Protein AF-A0AAD5X1Z9-F1 (afdb_monomer_lite)

Foldseek 3Di:
DVVVVVVVVVVVVVVLVVCCVPPVPVSLVVLLVCLLPVVLVVCVVVVNVVVVVVSVVLVVVVVVLLVQLQDFVHALCSLLVLLVVLVVLLVQLVVLLVQLVVQLVCLVVVVCVVVVDDPVVSVVSNVVSVVSNCSSLSSNLSSLSSLLVSQVSQLVSLQQFDPDDHGNDDDDLQAASRRGWGNDQPDDDDDLDQDWGWGATPVRDTFIWGAFPVSHIHTLSRVCSCVQRNVQQADRHPRHGGDPVNNCPDPVSVVSNVVSVVSVVVSVVVD

Structure (mmCIF, N/CA/C/O backbone):
data_AF-A0AAD5X1Z9-F1
#
_entry.id   AF-A0AAD5X1Z9-F1
#
loop_
_atom_site.group_PDB
_atom_site.id
_atom_site.type_symbol
_atom_site.label_atom_id
_atom_site.label_alt_id
_atom_site.label_comp_id
_atom_site.label_asym_id
_atom_site.label_entity_id
_atom_site.label_seq_id
_atom_site.pdbx_PDB_ins_code
_atom_site.Cartn_x
_atom_site.Cartn_y
_atom_site.Cartn_z
_atom_site.occupancy
_atom_site.B_iso_or_equiv
_atom_site.auth_seq_id
_atom_site.auth_comp_id
_atom_site.auth_asym_id
_atom_site.auth_atom_id
_atom_site.pdbx_PDB_model_num
ATOM 1 N N . MET A 1 1 ? -2.420 32.509 -24.790 1.00 78.88 1 MET A N 1
ATOM 2 C CA . MET A 1 1 ? -2.080 31.079 -24.605 1.00 78.88 1 MET A CA 1
ATOM 3 C C . MET A 1 1 ? -1.269 30.853 -23.327 1.00 78.88 1 MET A C 1
ATOM 5 O O . MET A 1 1 ? -1.826 30.304 -22.390 1.00 78.88 1 MET A O 1
ATOM 9 N N . ALA A 1 2 ? -0.022 31.337 -23.222 1.00 86.31 2 ALA A N 1
ATOM 10 C CA . ALA A 1 2 ? 0.838 31.085 -22.050 1.00 86.31 2 ALA A CA 1
ATOM 11 C C . ALA A 1 2 ? 0.292 31.641 -20.717 1.00 86.31 2 ALA A C 1
ATOM 13 O O . ALA A 1 2 ? 0.258 30.916 -19.729 1.00 86.31 2 ALA A O 1
ATOM 14 N N . LEU A 1 3 ? -0.213 32.883 -20.693 1.00 88.06 3 LEU A N 1
ATOM 15 C CA . LEU A 1 3 ? -0.802 33.471 -19.478 1.00 88.06 3 LEU A CA 1
ATOM 16 C C . LEU A 1 3 ? -2.035 32.700 -18.990 1.00 88.06 3 LEU A C 1
ATOM 18 O O . LEU A 1 3 ? -2.178 32.471 -17.798 1.00 88.06 3 LEU A O 1
ATOM 22 N N . ILE A 1 4 ? -2.880 32.231 -19.912 1.00 91.12 4 ILE A N 1
ATOM 23 C CA . ILE A 1 4 ? -4.073 31.436 -19.585 1.00 91.12 4 ILE A CA 1
ATOM 24 C C . ILE A 1 4 ? -3.661 30.095 -18.963 1.00 91.12 4 ILE A C 1
ATOM 26 O O . ILE A 1 4 ? -4.245 29.684 -17.964 1.00 91.12 4 ILE A O 1
ATOM 30 N N . LEU A 1 5 ? -2.622 29.444 -19.501 1.00 88.31 5 LEU A N 1
ATOM 31 C CA . LEU A 1 5 ? -2.084 28.206 -18.935 1.00 88.31 5 LEU A CA 1
ATOM 32 C C . LEU A 1 5 ? -1.516 28.432 -17.530 1.00 88.31 5 LEU A C 1
ATOM 34 O O . LEU A 1 5 ? -1.899 27.722 -16.605 1.00 88.31 5 LEU A O 1
ATOM 38 N N . ILE A 1 6 ? -0.680 29.455 -17.342 1.00 91.56 6 ILE A N 1
ATOM 39 C CA . ILE A 1 6 ? -0.084 29.773 -16.035 1.00 91.56 6 ILE A CA 1
ATOM 40 C C . ILE A 1 6 ? -1.172 30.113 -15.009 1.00 91.56 6 ILE A C 1
ATOM 42 O O . ILE A 1 6 ? -1.162 29.573 -13.904 1.00 91.56 6 ILE A O 1
ATOM 46 N N . SER A 1 7 ? -2.153 30.943 -15.378 1.00 89.69 7 SER A N 1
ATOM 47 C CA . SER A 1 7 ? -3.292 31.248 -14.511 1.00 89.69 7 SER A CA 1
ATOM 48 C C . SER A 1 7 ? -4.085 29.990 -14.164 1.00 89.69 7 SER A C 1
ATOM 50 O O . SER A 1 7 ? -4.400 29.787 -12.995 1.00 89.69 7 SER A O 1
ATOM 52 N N . SER A 1 8 ? -4.356 29.107 -15.131 1.00 88.81 8 SER A N 1
ATOM 53 C CA . SER A 1 8 ? -5.079 27.857 -14.868 1.00 88.81 8 SER A CA 1
ATOM 54 C C . SER A 1 8 ? -4.333 26.933 -13.897 1.00 88.81 8 SER A C 1
ATOM 56 O O . SER A 1 8 ? -4.964 26.384 -12.996 1.00 88.81 8 SER A O 1
ATOM 58 N N . LEU A 1 9 ? -3.001 26.840 -14.005 1.00 88.06 9 LEU A N 1
ATOM 59 C CA . LEU A 1 9 ? -2.158 26.033 -13.115 1.00 88.06 9 LEU A CA 1
ATOM 60 C C . LEU A 1 9 ? -2.139 26.587 -11.683 1.00 88.06 9 LEU A C 1
ATOM 62 O O . LEU A 1 9 ? -2.257 25.833 -10.715 1.00 88.06 9 LEU A O 1
ATOM 66 N N . LEU A 1 10 ? -2.038 27.912 -11.534 1.00 89.88 10 LEU A N 1
ATOM 67 C CA . LEU A 1 10 ? -2.084 28.567 -10.225 1.00 89.88 10 LEU A CA 1
ATOM 68 C C . LEU A 1 10 ? -3.453 28.383 -9.560 1.00 89.88 10 LEU A C 1
ATOM 70 O O . LEU A 1 10 ? -3.525 28.005 -8.389 1.00 89.88 10 LEU A O 1
ATOM 74 N N . PHE A 1 11 ? -4.539 28.580 -10.311 1.00 90.12 11 PHE A N 1
ATOM 75 C CA . PHE A 1 11 ? -5.894 28.362 -9.806 1.00 90.12 11 PHE A CA 1
ATOM 76 C C . PHE A 1 11 ? -6.135 26.900 -9.422 1.00 90.12 11 PHE A C 1
ATOM 78 O O . PHE A 1 11 ? -6.700 26.654 -8.355 1.00 90.12 11 PHE A O 1
ATOM 85 N N . SER A 1 12 ? -5.674 25.930 -10.223 1.00 83.44 12 SER A N 1
ATOM 86 C CA . SER A 1 12 ? -5.804 24.513 -9.870 1.00 83.44 12 SER A CA 1
ATOM 87 C C . SER A 1 12 ? -5.039 24.172 -8.593 1.00 83.44 12 SER A C 1
ATOM 89 O O . SER A 1 12 ? -5.582 23.481 -7.733 1.00 83.44 12 SER A O 1
ATOM 91 N N . GLN A 1 13 ? -3.831 24.714 -8.404 1.00 84.81 13 GLN A N 1
ATOM 92 C CA . GLN A 1 13 ? -3.034 24.454 -7.203 1.00 84.81 13 GLN A CA 1
ATOM 93 C C . GLN A 1 13 ? -3.677 25.053 -5.943 1.00 84.81 13 GLN A C 1
ATOM 95 O O . GLN A 1 13 ? -3.754 24.399 -4.898 1.00 84.81 13 GLN A O 1
ATOM 100 N N . ILE A 1 14 ? -4.207 26.276 -6.048 1.00 86.50 14 ILE A N 1
ATOM 101 C CA . ILE A 1 14 ? -4.939 26.930 -4.957 1.00 86.50 14 ILE A CA 1
ATOM 102 C C . ILE A 1 14 ? -6.211 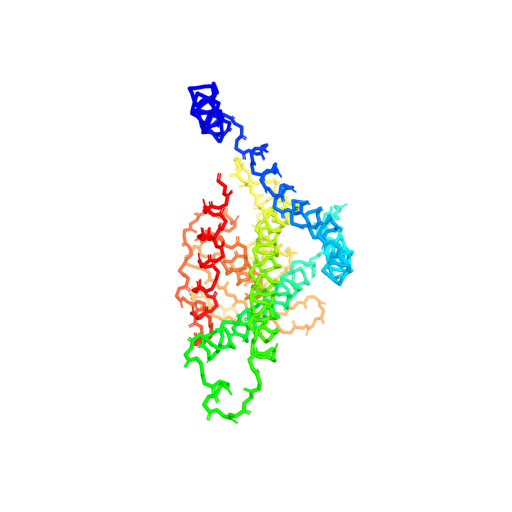26.141 -4.630 1.00 86.50 14 ILE A C 1
ATOM 104 O O . ILE A 1 14 ? -6.450 25.838 -3.460 1.00 86.50 14 ILE A O 1
ATOM 108 N N . ALA A 1 15 ? -6.986 25.736 -5.640 1.00 84.50 15 ALA A N 1
ATOM 109 C CA . ALA A 1 15 ? -8.202 24.947 -5.459 1.00 84.50 15 ALA A CA 1
ATOM 110 C C . ALA A 1 15 ? -7.925 23.612 -4.750 1.00 84.50 15 ALA A C 1
ATOM 112 O O . ALA A 1 15 ? -8.618 23.276 -3.791 1.00 84.50 15 ALA A O 1
ATOM 113 N N . ILE A 1 16 ? -6.874 22.891 -5.151 1.00 83.19 16 ILE A N 1
ATOM 114 C CA . ILE A 1 16 ? -6.429 21.641 -4.511 1.00 83.19 16 ILE A CA 1
ATOM 115 C C . ILE A 1 16 ? -6.042 21.892 -3.045 1.00 83.19 16 ILE A C 1
ATOM 117 O O . ILE A 1 16 ? -6.464 21.148 -2.156 1.00 83.19 16 ILE A O 1
ATOM 121 N N . SER A 1 17 ? -5.299 22.967 -2.763 1.00 81.12 17 SER A N 1
ATOM 122 C CA . SER A 1 17 ? -4.883 23.304 -1.395 1.00 81.12 17 SER A CA 1
ATOM 123 C C . SER A 1 17 ? -6.063 23.671 -0.482 1.00 81.12 17 SER A C 1
ATOM 125 O O . SER A 1 17 ? -6.140 23.209 0.662 1.00 81.12 17 SER A O 1
ATOM 127 N N . LEU A 1 18 ? -7.032 24.433 -0.999 1.00 85.25 18 LEU A N 1
ATOM 128 C CA . LEU A 1 18 ? -8.263 24.786 -0.294 1.00 85.25 18 LEU A CA 1
ATOM 129 C C . LEU A 1 18 ? -9.132 23.549 -0.079 1.00 85.25 18 LEU A C 1
ATOM 131 O O . LEU A 1 18 ? -9.658 23.346 1.015 1.00 85.25 18 LEU A O 1
ATOM 135 N N . TRP A 1 19 ? -9.228 22.676 -1.081 1.00 83.69 19 TRP A N 1
ATOM 136 C CA . TRP A 1 19 ? -10.002 21.447 -0.982 1.00 83.69 19 TRP A CA 1
ATOM 137 C C . TRP A 1 19 ? -9.445 20.508 0.091 1.00 83.69 19 TRP A C 1
ATOM 139 O O . TRP A 1 19 ? -10.202 19.983 0.912 1.00 83.69 19 TRP A O 1
ATOM 149 N N . LYS A 1 20 ? -8.117 20.376 0.160 1.00 81.88 20 LYS A N 1
ATOM 150 C CA . LYS A 1 20 ? -7.429 19.627 1.217 1.00 81.88 20 LYS A CA 1
ATOM 151 C C . LYS A 1 20 ? -7.729 20.185 2.613 1.00 81.88 20 LYS A C 1
ATOM 153 O O . LYS A 1 20 ? -7.902 19.403 3.547 1.00 81.88 20 LYS A O 1
ATOM 158 N N . LYS A 1 21 ? -7.819 21.514 2.755 1.00 81.88 21 LYS A N 1
ATOM 159 C CA . LYS A 1 21 ? -8.107 22.189 4.032 1.00 81.88 21 LYS A CA 1
ATOM 160 C C . LYS A 1 21 ? -9.569 22.038 4.466 1.00 81.88 21 LYS A C 1
ATOM 162 O O . LYS A 1 21 ? -9.817 21.703 5.620 1.00 81.88 21 LYS A O 1
ATOM 167 N N . TYR A 1 22 ? -10.523 22.271 3.563 1.00 82.50 22 TYR A N 1
ATOM 168 C CA . TYR A 1 22 ? -11.953 22.309 3.901 1.00 82.50 22 TYR A CA 1
ATOM 169 C C . TYR A 1 22 ? -12.637 20.935 3.861 1.00 82.50 22 TYR A C 1
ATOM 171 O O . TYR 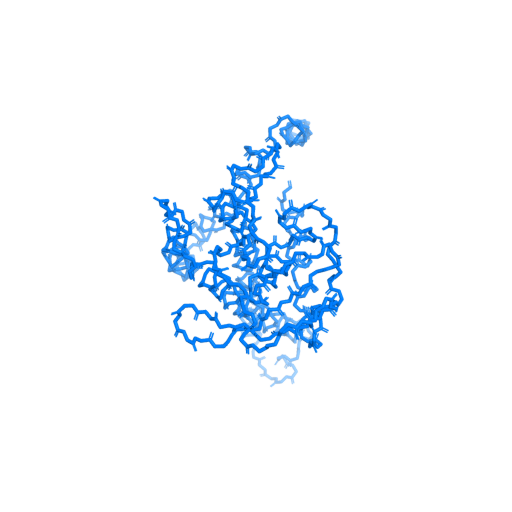A 1 22 ? -13.493 20.653 4.698 1.00 82.50 22 TYR A O 1
ATOM 179 N N . HIS A 1 23 ? -12.248 20.042 2.942 1.00 83.69 23 HIS A N 1
ATOM 180 C CA . HIS A 1 23 ? -12.855 18.712 2.808 1.00 83.69 23 HIS A CA 1
ATOM 181 C C . HIS A 1 23 ? -11.803 17.596 2.679 1.00 83.69 23 HIS A C 1
ATOM 183 O O . HIS A 1 23 ? -11.730 16.917 1.648 1.00 83.69 23 HIS A O 1
ATOM 189 N N . PRO A 1 24 ? -11.038 17.305 3.751 1.00 76.81 24 PRO A N 1
ATOM 190 C CA . PRO A 1 24 ? -9.958 16.315 3.718 1.00 76.81 24 PRO A CA 1
ATOM 191 C C . PRO A 1 24 ? -10.439 14.894 3.378 1.00 76.81 24 PRO A C 1
ATOM 193 O O . PRO A 1 24 ? -9.699 14.109 2.788 1.00 76.81 24 PRO A O 1
ATOM 196 N N . ARG A 1 25 ? -11.690 14.543 3.717 1.00 75.12 25 ARG A N 1
ATOM 197 C CA . ARG A 1 25 ? -12.276 13.233 3.377 1.00 75.12 25 ARG A CA 1
ATOM 198 C C . ARG A 1 25 ? -12.495 13.080 1.871 1.00 75.12 25 ARG A C 1
ATOM 200 O O . ARG A 1 25 ? -12.063 12.082 1.300 1.00 75.12 25 ARG A O 1
ATOM 207 N N . SER A 1 26 ? -13.134 14.066 1.246 1.00 80.25 26 SER A N 1
ATOM 208 C CA . SER A 1 26 ? -13.426 14.059 -0.192 1.00 80.25 26 SER A CA 1
ATOM 209 C C . SER A 1 26 ? -12.152 14.177 -1.019 1.00 80.25 26 SER A C 1
ATOM 211 O O . SER A 1 26 ? -12.002 13.461 -2.007 1.00 80.25 26 SER A O 1
ATOM 213 N N . TYR A 1 27 ? -11.205 15.005 -0.570 1.00 80.88 27 TYR A N 1
ATOM 214 C CA . TYR A 1 27 ? -9.889 15.127 -1.185 1.00 80.88 27 TYR A CA 1
ATOM 215 C C . TYR A 1 27 ? -9.156 13.783 -1.211 1.00 80.88 27 TYR A C 1
ATOM 217 O O . TYR A 1 27 ? -8.780 13.297 -2.273 1.00 80.88 27 TYR A O 1
ATOM 225 N N . ASN A 1 28 ? -9.044 13.115 -0.058 1.00 77.94 28 ASN A N 1
ATOM 226 C CA . ASN A 1 28 ? -8.398 11.810 0.013 1.00 77.94 28 ASN A CA 1
ATOM 227 C C . ASN A 1 28 ? -9.128 10.767 -0.849 1.00 77.94 28 ASN A C 1
ATOM 229 O O . ASN A 1 28 ? -8.484 9.985 -1.548 1.00 77.94 28 ASN A O 1
ATOM 233 N N . LEU A 1 29 ? -10.464 10.715 -0.826 1.00 79.12 29 LEU A N 1
ATOM 234 C CA . LEU A 1 29 ? -11.205 9.765 -1.661 1.00 79.12 29 LEU A CA 1
ATOM 235 C C . LEU A 1 29 ? -10.944 9.993 -3.153 1.00 79.12 29 LEU A C 1
ATOM 237 O O . LEU A 1 29 ? -10.659 9.032 -3.863 1.00 79.12 29 LEU A O 1
ATOM 241 N N . THR A 1 30 ? -10.969 11.249 -3.590 1.00 82.75 30 THR A N 1
ATOM 242 C CA . THR A 1 30 ? -10.735 11.621 -4.988 1.00 82.75 30 THR A CA 1
ATOM 243 C C . THR A 1 30 ? -9.313 11.292 -5.422 1.00 82.75 30 THR A C 1
ATOM 245 O O . THR A 1 30 ? -9.136 10.708 -6.483 1.00 82.75 30 THR A O 1
ATOM 248 N N . THR A 1 31 ? -8.300 11.575 -4.599 1.00 82.12 31 THR A N 1
ATOM 249 C CA . THR A 1 31 ? -6.905 11.239 -4.936 1.00 82.12 31 THR A CA 1
ATOM 250 C C . THR A 1 31 ? -6.679 9.731 -5.004 1.00 82.1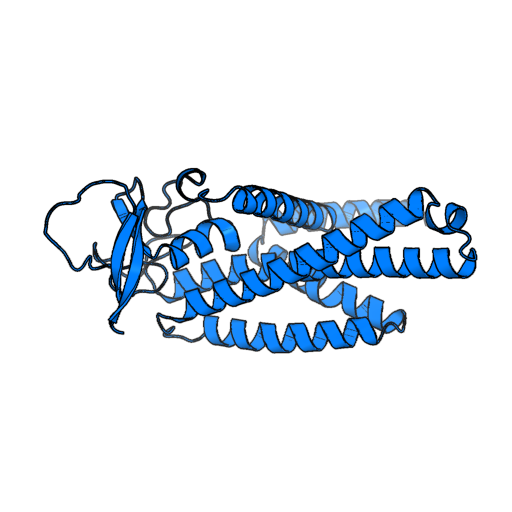2 31 THR A C 1
ATOM 252 O O . THR A 1 31 ? -5.952 9.269 -5.876 1.00 82.12 31 THR A O 1
ATOM 255 N N . LEU A 1 32 ? -7.355 8.941 -4.158 1.00 82.31 32 LEU A N 1
ATOM 256 C CA . LEU A 1 32 ? -7.326 7.477 -4.268 1.00 82.31 32 LEU A CA 1
ATOM 257 C C . LEU A 1 32 ? -7.959 6.995 -5.577 1.00 82.31 32 LEU A C 1
ATOM 259 O O . LEU A 1 32 ? -7.392 6.142 -6.249 1.00 82.31 32 LEU A O 1
ATOM 263 N N . LEU A 1 33 ? -9.132 7.526 -5.931 1.00 85.19 33 LEU A N 1
ATOM 264 C CA . LEU A 1 33 ? -9.814 7.161 -7.174 1.00 85.19 33 LEU A CA 1
ATOM 265 C C . LEU A 1 33 ? -9.005 7.593 -8.400 1.00 85.19 33 LEU A C 1
ATOM 267 O O . LEU A 1 33 ? -8.900 6.826 -9.351 1.00 85.19 33 LEU A O 1
ATOM 271 N N . GLY A 1 34 ? -8.384 8.772 -8.352 1.00 84.81 34 GLY A N 1
ATOM 272 C CA . GLY A 1 34 ? -7.461 9.253 -9.374 1.00 84.81 34 GLY A CA 1
ATOM 273 C C . GLY A 1 34 ? -6.271 8.312 -9.540 1.00 84.81 34 GLY A C 1
ATOM 274 O O . GLY A 1 34 ? -6.021 7.841 -10.646 1.00 84.81 34 GLY A O 1
ATOM 275 N N . LEU A 1 35 ? -5.600 7.947 -8.443 1.00 85.56 35 LEU A N 1
ATOM 276 C CA . LEU A 1 35 ? -4.492 6.991 -8.477 1.00 85.56 35 LEU A CA 1
ATOM 277 C C . LEU A 1 35 ? -4.942 5.614 -8.992 1.00 85.56 35 LEU A C 1
ATOM 279 O O . LEU A 1 35 ? -4.202 4.958 -9.714 1.00 85.56 35 LEU A O 1
ATOM 283 N N . TRP A 1 36 ? -6.159 5.173 -8.674 1.00 88.50 36 TRP A N 1
ATOM 284 C CA . TRP A 1 36 ? -6.674 3.878 -9.119 1.00 88.50 36 TRP A CA 1
ATOM 285 C C . TRP A 1 36 ? -7.080 3.855 -10.602 1.00 88.50 36 TRP A C 1
ATOM 287 O O . TRP A 1 36 ? -6.812 2.860 -11.272 1.00 88.50 36 TRP A O 1
ATOM 297 N N . LEU A 1 37 ? -7.677 4.933 -11.129 1.00 88.00 37 LEU A N 1
ATOM 298 C CA . LEU A 1 37 ? -8.254 4.981 -12.481 1.00 88.00 37 LEU A CA 1
ATOM 299 C C . LEU A 1 37 ? -7.338 5.591 -13.548 1.00 88.00 37 LEU A C 1
ATOM 301 O O . LEU A 1 37 ? -7.418 5.188 -14.706 1.00 88.00 37 LEU A O 1
ATOM 305 N N . VAL A 1 38 ? -6.477 6.554 -13.208 1.00 88.12 38 VAL A N 1
ATOM 306 C CA . VAL A 1 38 ? -5.687 7.279 -14.221 1.00 88.12 38 VAL A CA 1
ATOM 307 C C . VAL A 1 38 ? -4.696 6.353 -14.943 1.00 88.12 38 VAL A C 1
ATOM 309 O O . VAL A 1 38 ? -4.747 6.292 -16.175 1.00 88.12 38 VAL A O 1
ATOM 312 N N . PRO A 1 39 ? -3.846 5.569 -14.250 1.00 87.38 39 PRO A N 1
ATOM 313 C CA . PRO A 1 39 ? -2.888 4.689 -14.918 1.00 87.38 39 PRO A CA 1
ATOM 314 C C . PRO A 1 39 ? -3.500 3.622 -15.846 1.00 87.38 39 PRO A C 1
ATOM 316 O O . PRO A 1 39 ? -2.999 3.490 -16.963 1.00 87.38 39 PRO A O 1
ATOM 319 N N . PRO A 1 40 ? -4.575 2.881 -15.496 1.00 87.56 40 PRO A N 1
ATOM 320 C CA . PRO A 1 40 ? -5.178 1.899 -16.409 1.00 87.56 40 PRO A CA 1
ATOM 321 C C . PRO A 1 40 ? -5.851 2.546 -17.619 1.00 87.56 40 PRO A C 1
ATOM 323 O O . PRO A 1 40 ? -5.774 1.987 -18.711 1.00 87.56 40 PRO A O 1
ATOM 326 N N . VAL A 1 41 ? -6.445 3.735 -17.474 1.00 88.06 41 VAL A N 1
ATOM 327 C CA . VAL A 1 41 ? -7.012 4.472 -18.616 1.00 88.06 41 VAL A CA 1
ATOM 328 C C . VAL A 1 41 ? -5.912 4.888 -19.593 1.00 88.06 41 VAL A C 1
ATOM 330 O O . VAL A 1 41 ? -6.069 4.716 -20.803 1.00 88.06 41 VAL A O 1
ATOM 333 N N . LEU A 1 42 ? -4.781 5.388 -19.086 1.00 86.81 42 LEU A N 1
ATOM 334 C CA . LEU A 1 42 ? -3.618 5.705 -19.918 1.00 86.81 42 LEU A CA 1
ATOM 335 C C . LEU A 1 42 ? -3.023 4.444 -20.556 1.00 86.81 42 LEU A C 1
ATOM 337 O O . LEU A 1 42 ? -2.733 4.450 -21.749 1.00 86.81 42 LEU A O 1
ATOM 341 N N . GLY A 1 43 ? -2.909 3.349 -19.800 1.00 85.94 43 GLY A N 1
ATOM 342 C CA . GLY A 1 43 ? -2.410 2.067 -20.297 1.00 85.94 43 GLY A CA 1
ATOM 343 C C . GLY A 1 43 ? -3.277 1.474 -21.409 1.00 85.94 43 GLY A C 1
ATOM 344 O O . GLY A 1 43 ? -2.743 0.981 -22.400 1.00 85.94 43 GLY A O 1
ATOM 345 N N . TYR A 1 44 ? -4.603 1.585 -21.294 1.00 89.75 44 TYR A N 1
ATOM 346 C CA . TYR A 1 44 ? -5.535 1.181 -22.347 1.00 89.75 44 TYR A CA 1
ATOM 347 C C . TYR A 1 44 ? -5.367 2.036 -23.609 1.00 89.75 44 TYR A C 1
ATOM 349 O O . TYR A 1 44 ? -5.257 1.494 -24.706 1.00 89.75 44 TYR A O 1
ATOM 357 N N . ARG A 1 45 ? -5.271 3.367 -23.464 1.00 89.50 45 ARG A N 1
ATOM 358 C CA . ARG A 1 45 ? -5.022 4.278 -24.598 1.00 89.50 45 ARG A CA 1
ATOM 359 C C . ARG A 1 45 ? -3.672 4.034 -25.271 1.00 89.50 45 ARG A C 1
ATOM 361 O O . ARG A 1 45 ? -3.566 4.200 -26.478 1.00 89.50 45 ARG A O 1
ATOM 368 N N . ALA A 1 46 ? -2.669 3.618 -24.504 1.00 85.62 46 ALA A N 1
ATOM 369 C CA . ALA A 1 46 ? -1.355 3.235 -25.008 1.00 85.62 46 ALA A CA 1
ATOM 370 C C . ALA A 1 46 ? -1.316 1.816 -25.619 1.00 85.62 46 ALA A C 1
ATOM 372 O O . ALA A 1 46 ? -0.248 1.361 -26.016 1.00 85.62 46 ALA A O 1
ATOM 373 N N . GLY A 1 47 ? -2.442 1.088 -25.671 1.00 86.31 47 GLY A N 1
ATOM 374 C CA . GLY A 1 47 ? -2.514 -0.270 -26.227 1.00 86.31 47 GLY A CA 1
ATOM 375 C C . GLY A 1 47 ? -1.874 -1.355 -25.351 1.00 86.31 47 GLY A C 1
ATOM 376 O O . GLY A 1 47 ? -1.683 -2.486 -25.797 1.00 86.31 47 GLY A O 1
ATOM 377 N N . ASN A 1 48 ? -1.543 -1.055 -24.091 1.00 85.94 48 ASN A N 1
ATOM 378 C CA . ASN A 1 48 ? -0.917 -2.010 -23.180 1.00 85.94 48 ASN A CA 1
ATOM 379 C C . ASN A 1 48 ? -1.968 -2.879 -22.467 1.00 85.94 48 ASN A C 1
ATOM 381 O O . ASN A 1 48 ? -2.244 -2.730 -21.273 1.00 85.94 48 ASN A O 1
ATOM 385 N N . TYR A 1 49 ? -2.544 -3.830 -23.202 1.00 87.94 49 TYR A N 1
ATOM 386 C CA . TYR A 1 49 ? -3.568 -4.744 -22.679 1.00 87.94 49 TYR A CA 1
ATOM 387 C C . TYR A 1 49 ? -3.064 -5.649 -21.545 1.00 87.94 49 TYR A C 1
ATOM 389 O O . TYR A 1 49 ? -3.848 -6.061 -20.687 1.00 87.94 49 TYR A O 1
ATOM 397 N N . ARG A 1 50 ? -1.753 -5.930 -21.493 1.00 88.38 50 ARG A N 1
ATOM 398 C CA . ARG A 1 50 ? -1.135 -6.724 -20.416 1.00 88.38 50 ARG A CA 1
ATOM 399 C C . ARG A 1 50 ? -1.320 -6.032 -19.069 1.00 88.38 50 ARG A C 1
ATOM 401 O O . ARG A 1 50 ? -1.790 -6.654 -18.119 1.00 88.38 50 ARG A O 1
ATOM 408 N N . TYR A 1 51 ? -1.038 -4.730 -19.018 1.00 87.88 51 TYR A N 1
ATOM 409 C CA . TYR A 1 51 ? -1.216 -3.926 -17.812 1.00 87.88 51 TYR A CA 1
ATOM 410 C C . TYR A 1 51 ? -2.672 -3.902 -17.343 1.00 87.88 51 TYR A C 1
ATOM 412 O O . TYR A 1 51 ? -2.953 -4.146 -16.170 1.00 87.88 51 TYR A O 1
ATOM 420 N N . VAL A 1 52 ? -3.604 -3.666 -18.271 1.00 89.69 52 VAL A N 1
ATOM 421 C CA . VAL A 1 52 ? -5.041 -3.623 -17.968 1.00 89.69 52 VAL A CA 1
ATOM 422 C C . VAL A 1 52 ? -5.520 -4.970 -17.424 1.00 89.69 52 VAL A C 1
ATOM 424 O O . VAL A 1 52 ? -6.262 -5.005 -16.447 1.00 89.69 52 VAL A O 1
ATOM 427 N N . THR A 1 53 ? -5.039 -6.083 -17.982 1.00 91.00 53 THR A N 1
ATOM 428 C CA . THR A 1 53 ? -5.388 -7.431 -17.507 1.00 91.00 53 THR A CA 1
ATOM 429 C C . THR A 1 53 ? -4.923 -7.658 -16.067 1.00 91.00 53 THR A C 1
ATOM 431 O O . THR A 1 53 ? -5.714 -8.077 -15.221 1.00 91.00 53 THR A O 1
ATOM 434 N N . VAL A 1 54 ? -3.664 -7.326 -15.752 1.00 92.06 54 VAL A N 1
ATOM 435 C CA . VAL A 1 54 ? -3.128 -7.430 -14.381 1.00 92.06 54 VAL A CA 1
ATOM 436 C C . VAL A 1 54 ? -3.907 -6.527 -13.424 1.00 92.06 54 VAL A C 1
ATOM 438 O O . VAL A 1 54 ? -4.252 -6.946 -12.319 1.00 92.06 54 VAL A O 1
ATOM 441 N N . TRP A 1 55 ? -4.247 -5.312 -13.857 1.00 93.81 55 TRP A N 1
ATOM 442 C CA . TRP A 1 55 ? -5.042 -4.373 -13.071 1.00 93.81 55 TRP A CA 1
ATOM 443 C C . TRP A 1 55 ? -6.450 -4.898 -12.766 1.00 93.81 55 TRP A C 1
ATOM 445 O O . TRP A 1 55 ? -6.908 -4.772 -11.627 1.00 93.81 55 TRP A O 1
ATOM 455 N N . VAL A 1 56 ? -7.127 -5.521 -13.737 1.00 93.56 56 VAL A N 1
ATOM 456 C CA . VAL A 1 56 ? -8.454 -6.127 -13.533 1.00 93.56 56 VAL A CA 1
ATOM 457 C C . VAL A 1 56 ? -8.366 -7.271 -12.524 1.00 93.56 56 VAL A C 1
ATOM 459 O O . VAL A 1 56 ? -9.140 -7.295 -11.568 1.00 93.56 56 VAL A O 1
ATOM 462 N N . LEU A 1 57 ? -7.398 -8.181 -12.680 1.00 94.06 57 LEU A N 1
ATOM 463 C CA . LEU A 1 57 ? -7.201 -9.302 -11.753 1.00 94.06 57 LEU A CA 1
ATOM 464 C C . LEU A 1 57 ? -6.920 -8.819 -10.326 1.00 94.06 57 LEU A C 1
ATOM 466 O O . LEU A 1 57 ? -7.546 -9.290 -9.373 1.00 94.06 57 LEU A O 1
ATOM 470 N N . PHE A 1 58 ? -6.025 -7.838 -10.183 1.00 93.31 58 PHE A N 1
ATOM 471 C CA . PHE A 1 58 ? -5.736 -7.212 -8.898 1.00 93.31 58 PHE A CA 1
ATOM 472 C C . PHE A 1 58 ? -6.986 -6.562 -8.299 1.00 93.31 58 PHE A C 1
ATOM 474 O O . PHE A 1 58 ? -7.274 -6.759 -7.120 1.00 93.31 58 PHE A O 1
ATOM 481 N N . SER A 1 59 ? -7.755 -5.828 -9.104 1.00 93.62 59 SER A N 1
ATOM 482 C CA . SER A 1 59 ? -8.962 -5.137 -8.649 1.00 93.62 59 SER A CA 1
ATOM 483 C C . SER A 1 59 ? -10.040 -6.118 -8.187 1.00 93.62 59 SER A C 1
ATOM 485 O O . SER A 1 59 ? -10.611 -5.905 -7.124 1.00 93.62 59 SER A O 1
ATOM 487 N N . ILE A 1 60 ? -10.260 -7.231 -8.896 1.00 94.62 60 ILE A N 1
ATOM 488 C CA . ILE A 1 60 ? -11.200 -8.287 -8.480 1.00 94.62 60 ILE A CA 1
ATOM 489 C C . ILE A 1 60 ? -10.780 -8.889 -7.133 1.00 94.62 60 ILE A C 1
ATOM 491 O O . ILE A 1 60 ? -11.590 -8.967 -6.203 1.00 94.62 60 ILE A O 1
ATOM 495 N N . ALA A 1 61 ? -9.509 -9.279 -6.999 1.00 93.31 61 ALA A N 1
ATOM 496 C CA . ALA A 1 61 ? -8.996 -9.853 -5.759 1.00 93.31 61 ALA A CA 1
ATOM 497 C C . ALA A 1 61 ? -9.064 -8.848 -4.593 1.00 93.31 61 ALA A C 1
ATOM 499 O O . ALA A 1 61 ? -9.502 -9.186 -3.491 1.00 93.31 61 ALA A O 1
ATOM 500 N N . ASN A 1 62 ? -8.716 -7.584 -4.848 1.00 92.75 62 ASN A N 1
ATOM 501 C CA . ASN A 1 62 ? -8.798 -6.505 -3.870 1.00 92.75 62 ASN A CA 1
ATOM 502 C C . ASN A 1 62 ? -10.252 -6.233 -3.447 1.00 92.75 62 ASN A C 1
ATOM 504 O O . ASN A 1 62 ? -10.526 -6.105 -2.255 1.00 92.75 62 ASN A O 1
ATOM 508 N N . SER A 1 63 ? -11.205 -6.224 -4.383 1.00 92.19 63 SER A N 1
ATOM 509 C CA . SER A 1 63 ? -12.634 -6.059 -4.093 1.00 92.19 63 SER A CA 1
ATOM 510 C C . SER A 1 63 ? -13.180 -7.165 -3.190 1.00 92.19 63 SER A C 1
ATOM 512 O O . SER A 1 63 ? -13.980 -6.875 -2.301 1.00 92.19 63 SER A O 1
ATOM 514 N N . PHE A 1 64 ? -12.730 -8.413 -3.353 1.00 92.81 64 PHE A N 1
ATOM 515 C CA . PHE A 1 64 ? -13.119 -9.509 -2.461 1.00 92.81 64 PHE A CA 1
ATOM 516 C C . PHE A 1 64 ? -12.647 -9.271 -1.016 1.00 92.81 64 PHE A C 1
ATOM 518 O O . PHE A 1 64 ? -13.417 -9.434 -0.066 1.00 92.81 64 PHE A O 1
ATOM 525 N N . VAL A 1 65 ? -11.401 -8.823 -0.844 1.00 92.31 65 VAL A N 1
ATOM 526 C CA . VAL A 1 65 ? -10.822 -8.522 0.475 1.00 92.31 65 VAL A CA 1
ATOM 527 C C . VAL A 1 65 ? -11.499 -7.309 1.116 1.00 92.31 65 VAL A C 1
ATOM 529 O O . VAL A 1 65 ? -11.854 -7.356 2.295 1.00 92.31 65 VAL A O 1
ATOM 532 N N . VAL A 1 66 ? -11.752 -6.257 0.333 1.00 91.44 66 VAL A N 1
ATOM 533 C CA . VAL A 1 66 ? -12.494 -5.062 0.764 1.00 91.44 66 VAL A CA 1
ATOM 534 C C . VAL A 1 66 ? -13.906 -5.436 1.208 1.00 91.44 66 VAL A C 1
ATOM 536 O O . VAL A 1 66 ? -14.327 -5.025 2.287 1.00 91.44 66 VAL A O 1
ATOM 539 N N . LYS A 1 67 ? -14.623 -6.261 0.432 1.00 91.31 67 LYS A N 1
ATOM 540 C CA . LYS A 1 67 ? -15.977 -6.718 0.778 1.00 91.31 67 LYS A CA 1
ATOM 541 C C . LYS A 1 67 ? -15.992 -7.400 2.141 1.00 91.31 67 LYS A C 1
ATOM 543 O O . LYS A 1 67 ? -16.806 -7.038 2.984 1.00 91.31 67 LYS A O 1
ATOM 548 N N . LYS A 1 68 ? -15.048 -8.313 2.385 1.00 88.12 68 LYS A N 1
ATOM 549 C CA . LYS A 1 68 ? -14.915 -9.005 3.672 1.00 88.12 68 LYS A CA 1
ATOM 550 C C . LYS A 1 68 ? -14.636 -8.036 4.827 1.00 88.12 68 LYS A C 1
ATOM 552 O O . LYS A 1 68 ? -15.200 -8.185 5.904 1.00 88.12 68 LYS A O 1
ATOM 557 N N . ALA A 1 69 ? -13.797 -7.025 4.602 1.00 86.94 69 ALA A N 1
ATOM 558 C CA . ALA A 1 69 ? -13.479 -5.998 5.596 1.00 86.94 69 ALA A CA 1
ATOM 559 C C . ALA A 1 69 ? -14.652 -5.038 5.891 1.00 86.94 69 ALA A C 1
ATOM 561 O O . ALA A 1 69 ? -14.651 -4.377 6.930 1.00 86.94 69 ALA A O 1
ATOM 562 N N . MET A 1 70 ? -15.631 -4.940 4.984 1.00 86.62 70 MET A N 1
ATOM 563 C CA . MET A 1 70 ? -16.810 -4.075 5.105 1.00 86.62 70 MET A CA 1
ATOM 564 C C . MET A 1 70 ? -18.045 -4.774 5.701 1.00 86.62 70 MET A C 1
ATOM 566 O O . MET A 1 70 ? -19.047 -4.097 5.942 1.00 86.62 70 MET A O 1
ATOM 570 N N . GLU A 1 71 ? -17.995 -6.089 5.942 1.00 85.94 71 GLU A N 1
ATOM 571 C CA . GLU A 1 71 ? -19.089 -6.842 6.573 1.00 85.94 71 GLU A CA 1
ATOM 572 C C . GLU A 1 71 ? -19.400 -6.295 7.981 1.00 85.94 71 GLU A C 1
ATOM 574 O O . GLU A 1 71 ? -18.502 -6.131 8.807 1.00 85.94 71 GLU A O 1
ATOM 579 N N . ASN A 1 72 ? -20.683 -6.032 8.266 1.00 80.31 72 ASN A N 1
ATOM 580 C CA . ASN A 1 72 ? -21.174 -5.607 9.581 1.00 80.31 72 ASN A CA 1
ATOM 581 C C . ASN A 1 72 ? -22.213 -6.629 10.087 1.00 80.31 72 ASN A C 1
ATOM 583 O O . ASN A 1 72 ? -23.259 -6.746 9.450 1.00 80.31 72 ASN A O 1
ATOM 587 N N . PRO A 1 73 ? -21.988 -7.337 11.213 1.00 77.81 73 PRO A N 1
ATOM 588 C CA . PRO A 1 73 ? -20.794 -7.320 12.061 1.00 77.81 73 PRO A CA 1
ATOM 589 C C . PRO A 1 73 ? -19.614 -8.071 11.425 1.00 77.81 73 PRO A C 1
ATOM 591 O O . PRO A 1 73 ? -19.781 -9.121 10.808 1.00 77.81 73 PRO A O 1
ATOM 594 N N . MET A 1 74 ? -18.402 -7.549 11.611 1.00 81.25 74 MET A N 1
ATOM 595 C CA . MET A 1 74 ? -17.195 -8.168 11.067 1.00 81.25 74 MET A CA 1
ATOM 596 C C . MET A 1 74 ? -16.802 -9.410 11.867 1.00 81.25 74 MET A C 1
ATOM 598 O O . MET A 1 74 ? -16.801 -9.407 13.098 1.00 81.25 74 MET A O 1
ATOM 602 N N . LYS A 1 75 ? -16.393 -10.469 11.164 1.00 83.00 75 LYS A N 1
ATOM 603 C CA . LYS A 1 75 ? -15.800 -11.654 11.793 1.00 83.00 75 LYS A CA 1
ATOM 604 C C . LYS A 1 75 ? -14.422 -11.313 12.352 1.00 83.00 75 LYS A C 1
ATOM 606 O O . LYS A 1 75 ? -13.600 -10.722 11.651 1.00 83.00 75 LYS A O 1
ATOM 611 N N . SER A 1 76 ? -14.134 -11.782 13.555 1.00 76.44 76 SER A N 1
ATOM 612 C CA . SER A 1 76 ? -12.903 -11.493 14.289 1.00 76.44 76 SER A CA 1
ATOM 613 C C . SER A 1 76 ? -11.604 -11.912 13.584 1.00 76.44 76 SER A C 1
ATOM 615 O O . SER A 1 76 ? -10.597 -11.221 13.666 1.00 76.44 76 SER A O 1
ATOM 617 N N . GLY A 1 77 ? -11.622 -12.989 12.793 1.00 79.12 77 GLY A N 1
ATOM 618 C CA . GLY A 1 77 ? -10.468 -13.415 11.986 1.00 79.12 77 GLY A CA 1
ATOM 619 C C . GLY A 1 77 ? -10.207 -12.577 10.721 1.00 79.12 77 GLY A C 1
ATOM 620 O O . GLY A 1 77 ? -9.241 -12.835 10.002 1.00 79.12 77 GLY A O 1
ATOM 621 N N . THR A 1 78 ? -11.063 -11.602 10.400 1.00 86.62 78 THR A N 1
ATOM 622 C CA . THR A 1 78 ? -10.981 -10.817 9.155 1.00 86.62 78 THR A CA 1
ATOM 623 C C . THR A 1 78 ? -9.756 -9.907 9.082 1.00 86.62 78 THR A C 1
ATOM 625 O O . THR A 1 78 ? -9.071 -9.981 8.060 1.00 86.62 78 THR A O 1
ATOM 628 N N . PRO A 1 79 ? -9.397 -9.123 10.122 1.00 85.88 79 PRO A N 1
ATOM 629 C CA . PRO A 1 79 ? -8.223 -8.252 10.073 1.00 85.88 79 PRO A CA 1
ATOM 630 C C . PRO A 1 79 ? -6.935 -9.016 9.761 1.00 85.88 79 PRO A C 1
ATOM 632 O O . PRO A 1 79 ? -6.139 -8.567 8.944 1.00 85.88 79 PRO A O 1
ATOM 635 N N . GLY A 1 80 ? -6.766 -10.219 10.320 1.00 85.12 80 GLY A N 1
ATOM 636 C CA . GLY A 1 80 ? -5.611 -11.070 10.022 1.00 85.12 80 GLY A CA 1
ATOM 637 C C . GLY A 1 80 ? -5.530 -11.484 8.548 1.00 85.12 80 GLY A C 1
ATOM 638 O O . GLY A 1 80 ? -4.447 -11.474 7.966 1.00 85.12 80 GLY A O 1
ATOM 639 N N . VAL A 1 81 ? -6.667 -11.803 7.918 1.00 88.19 81 VAL A N 1
ATOM 640 C CA . VAL A 1 81 ? -6.722 -12.135 6.481 1.00 88.19 81 VAL A CA 1
ATOM 641 C C . VAL A 1 81 ? -6.425 -10.907 5.622 1.00 88.19 81 VAL A C 1
ATOM 643 O O . VAL A 1 81 ? -5.653 -11.007 4.671 1.00 88.19 81 VAL A O 1
ATOM 646 N N . VAL A 1 82 ? -7.002 -9.755 5.973 1.00 91.06 82 VAL A N 1
ATOM 647 C CA . VAL A 1 82 ? -6.802 -8.488 5.257 1.00 91.06 82 VAL A CA 1
ATOM 648 C C . VAL A 1 82 ? -5.330 -8.080 5.302 1.00 91.06 82 VAL A C 1
ATOM 650 O O . VAL A 1 82 ? -4.721 -7.873 4.255 1.00 91.06 82 VAL A O 1
ATOM 653 N N . TYR A 1 83 ? -4.723 -8.041 6.490 1.00 89.12 83 TYR A N 1
ATOM 654 C CA . TYR A 1 83 ? -3.310 -7.697 6.636 1.00 89.12 83 TYR A CA 1
ATOM 655 C C . TYR A 1 83 ? -2.401 -8.661 5.877 1.00 89.12 83 TYR A C 1
ATOM 657 O O . TYR A 1 83 ? -1.512 -8.209 5.164 1.00 89.12 83 TYR A O 1
ATOM 665 N N . ARG A 1 84 ? -2.665 -9.972 5.946 1.00 88.88 84 ARG A N 1
ATOM 666 C CA . ARG A 1 84 ? -1.879 -10.981 5.225 1.00 88.88 84 ARG A CA 1
ATOM 667 C C . ARG A 1 84 ? -1.936 -10.798 3.709 1.00 88.88 84 ARG A C 1
ATOM 669 O O . ARG A 1 84 ? -0.902 -10.906 3.056 1.00 88.88 84 ARG A O 1
ATOM 676 N N . TRP A 1 85 ? -3.113 -10.500 3.159 1.00 92.25 85 TRP A N 1
ATOM 677 C CA . TRP A 1 85 ? -3.268 -10.197 1.735 1.00 92.25 85 TRP A CA 1
ATOM 678 C C . TRP A 1 85 ? -2.421 -8.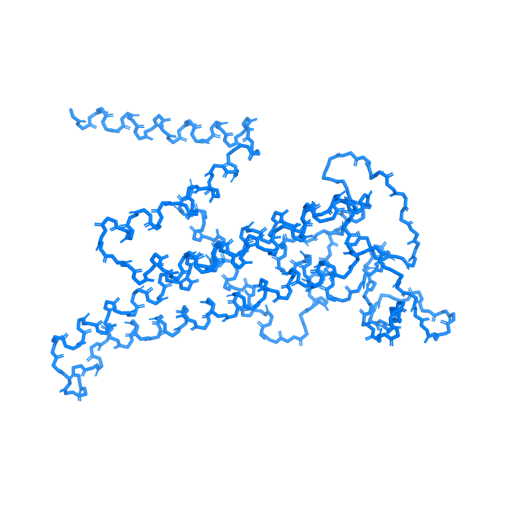991 1.320 1.00 92.25 85 TRP A C 1
ATOM 680 O O . TRP A 1 85 ? -1.642 -9.082 0.374 1.00 92.25 85 TRP A O 1
ATOM 690 N N . TYR A 1 86 ? -2.507 -7.880 2.057 1.00 91.44 86 TYR A N 1
ATOM 691 C CA . TYR A 1 86 ? -1.737 -6.682 1.718 1.00 91.44 86 TYR A CA 1
ATOM 692 C C . TYR A 1 86 ? -0.234 -6.843 1.951 1.00 91.44 86 TYR A C 1
ATOM 694 O O . TYR A 1 86 ? 0.541 -6.276 1.189 1.00 91.44 86 TYR A O 1
ATOM 702 N N . THR A 1 87 ? 0.202 -7.654 2.922 1.00 88.19 87 THR A N 1
ATOM 703 C CA . THR A 1 87 ? 1.617 -8.050 3.039 1.00 88.19 87 THR A CA 1
ATOM 704 C C . THR A 1 87 ? 2.082 -8.832 1.814 1.00 88.19 87 THR A C 1
ATOM 706 O O . THR A 1 87 ? 3.188 -8.613 1.330 1.00 88.19 87 THR A O 1
ATOM 709 N N . TRP A 1 88 ? 1.250 -9.733 1.292 1.00 91.50 88 TRP A N 1
ATOM 710 C CA . TRP A 1 88 ? 1.585 -10.511 0.102 1.00 91.50 88 TRP A CA 1
ATOM 711 C C . TRP A 1 88 ? 1.693 -9.631 -1.150 1.00 91.50 88 TRP A C 1
ATOM 713 O O . TRP A 1 88 ? 2.714 -9.678 -1.834 1.00 91.50 88 TRP A O 1
ATOM 723 N N . VAL A 1 89 ? 0.704 -8.760 -1.390 1.00 92.25 89 VAL A N 1
ATOM 724 C CA . VAL A 1 89 ? 0.743 -7.751 -2.467 1.00 92.25 89 VAL A CA 1
ATOM 725 C C . VAL A 1 89 ? 1.997 -6.890 -2.347 1.00 92.25 89 VAL A C 1
ATOM 727 O O . VAL A 1 89 ? 2.715 -6.693 -3.321 1.00 92.25 89 VAL A O 1
ATOM 730 N N . TYR A 1 90 ? 2.283 -6.411 -1.139 1.00 89.06 90 TYR A N 1
ATOM 731 C CA . TYR A 1 90 ? 3.457 -5.604 -0.849 1.00 89.06 90 TYR A CA 1
ATOM 732 C C . TYR A 1 90 ? 4.767 -6.330 -1.192 1.00 89.06 90 TYR A C 1
ATOM 734 O O . TYR A 1 90 ? 5.612 -5.756 -1.871 1.00 89.06 90 TYR A O 1
ATOM 742 N N . ASN A 1 91 ? 4.932 -7.588 -0.768 1.00 90.50 91 ASN A N 1
ATOM 743 C CA . ASN A 1 91 ? 6.156 -8.355 -1.016 1.00 90.50 91 ASN A CA 1
ATOM 744 C C . ASN A 1 91 ? 6.386 -8.585 -2.515 1.00 90.50 91 ASN A C 1
ATOM 746 O O . ASN A 1 91 ? 7.520 -8.486 -2.979 1.00 90.50 91 ASN A O 1
ATOM 750 N N . ILE A 1 92 ? 5.319 -8.851 -3.276 1.00 93.19 92 ILE A N 1
ATOM 751 C CA . ILE A 1 92 ? 5.397 -8.987 -4.737 1.00 93.19 92 ILE A CA 1
ATOM 752 C C . ILE A 1 92 ? 5.782 -7.657 -5.377 1.00 93.19 92 ILE A C 1
ATOM 754 O O . ILE A 1 92 ? 6.730 -7.610 -6.155 1.00 93.19 92 ILE A O 1
ATOM 758 N N . SER A 1 93 ? 5.092 -6.572 -5.026 1.00 92.69 93 SER A N 1
ATOM 759 C CA . SER A 1 93 ? 5.378 -5.231 -5.544 1.00 92.69 93 SER A CA 1
ATOM 760 C C . SER A 1 93 ? 6.809 -4.783 -5.239 1.00 92.69 93 SER A C 1
ATOM 762 O O . SER A 1 93 ? 7.475 -4.206 -6.097 1.00 92.69 93 SER A O 1
ATOM 764 N N . TYR A 1 94 ? 7.306 -5.103 -4.043 1.00 90.50 94 TYR A N 1
ATOM 765 C CA . TYR A 1 94 ? 8.679 -4.844 -3.629 1.00 90.50 94 TYR A CA 1
ATOM 766 C C . TYR A 1 94 ? 9.688 -5.655 -4.451 1.00 90.50 94 TYR A C 1
ATOM 768 O O . TYR A 1 94 ? 10.627 -5.079 -4.996 1.00 90.50 94 TYR A O 1
ATOM 776 N N . ALA A 1 95 ? 9.470 -6.966 -4.603 1.00 93.12 95 ALA A N 1
ATOM 777 C CA . ALA A 1 95 ? 10.346 -7.830 -5.394 1.00 93.12 95 ALA A CA 1
ATOM 778 C C . ALA A 1 95 ? 10.387 -7.402 -6.869 1.00 93.12 95 ALA A C 1
ATOM 780 O O . ALA A 1 95 ? 11.465 -7.221 -7.430 1.00 93.12 95 ALA A O 1
ATOM 781 N N . VAL A 1 96 ? 9.222 -7.167 -7.479 1.00 93.94 96 VAL A N 1
ATOM 782 C CA . VAL A 1 96 ? 9.098 -6.693 -8.866 1.00 93.94 96 VAL A CA 1
ATOM 783 C C . VAL A 1 96 ? 9.755 -5.322 -9.040 1.00 93.94 96 VAL A C 1
ATOM 785 O O . VAL A 1 96 ? 10.485 -5.113 -10.007 1.00 93.94 96 VAL A O 1
ATOM 788 N N . GLY A 1 97 ? 9.553 -4.408 -8.086 1.00 93.06 97 GLY A N 1
ATOM 789 C CA . GLY A 1 97 ? 10.169 -3.083 -8.096 1.00 93.06 97 GLY A CA 1
ATOM 790 C C . GLY A 1 97 ? 11.696 -3.135 -8.011 1.00 93.06 97 GLY A C 1
ATOM 791 O O . GLY A 1 97 ? 12.365 -2.451 -8.780 1.00 93.06 97 GLY A O 1
ATOM 792 N N . ILE A 1 98 ? 12.260 -3.974 -7.135 1.00 92.12 98 ILE A N 1
ATOM 793 C CA . ILE A 1 98 ? 13.717 -4.154 -7.029 1.00 92.12 98 ILE A CA 1
ATOM 794 C C . ILE A 1 98 ? 14.287 -4.775 -8.295 1.00 92.12 98 ILE A C 1
ATOM 796 O O . ILE A 1 98 ? 15.285 -4.280 -8.808 1.00 92.12 98 ILE A O 1
ATOM 800 N N . VAL A 1 99 ? 13.666 -5.839 -8.809 1.00 95.06 99 VAL A N 1
ATOM 801 C CA . VAL A 1 99 ? 14.124 -6.491 -10.041 1.00 95.06 99 VAL A CA 1
ATOM 802 C C . VAL A 1 99 ? 14.119 -5.490 -11.197 1.00 95.06 99 VAL A C 1
ATOM 804 O O . VAL A 1 99 ? 15.124 -5.364 -11.890 1.00 95.06 99 VAL A O 1
ATOM 807 N N . GLY A 1 100 ? 13.043 -4.712 -11.352 1.00 94.31 100 GLY A N 1
ATOM 808 C CA . GLY A 1 100 ? 12.976 -3.639 -12.347 1.00 94.31 100 GLY A CA 1
ATOM 809 C C . GLY A 1 100 ? 14.075 -2.588 -12.162 1.00 94.31 100 GLY A C 1
ATOM 810 O O . GLY A 1 100 ? 14.748 -2.233 -13.125 1.00 94.31 100 GLY A O 1
ATOM 811 N N . TYR A 1 101 ? 14.317 -2.141 -10.927 1.00 92.38 101 TYR A N 1
ATOM 812 C CA . TYR A 1 101 ? 15.361 -1.161 -10.607 1.00 92.38 101 TYR A CA 1
ATOM 813 C C . TYR A 1 101 ? 16.776 -1.667 -10.916 1.00 92.38 101 TYR A C 1
ATOM 815 O O . TYR A 1 101 ? 17.570 -0.949 -11.520 1.00 92.38 101 TYR A O 1
ATOM 823 N N . VAL A 1 102 ? 17.091 -2.908 -10.536 1.00 94.38 102 VAL A N 1
ATOM 824 C CA . VAL A 1 102 ? 18.404 -3.517 -10.782 1.00 94.38 102 VAL A CA 1
ATOM 825 C C . VAL A 1 102 ? 18.642 -3.680 -12.279 1.00 94.38 102 VAL A C 1
ATOM 827 O O . VAL A 1 102 ? 19.695 -3.271 -12.762 1.00 94.38 102 VAL A O 1
ATOM 830 N N . ILE A 1 103 ? 17.665 -4.210 -13.025 1.00 93.12 103 ILE A N 1
ATOM 831 C CA . ILE A 1 103 ? 17.786 -4.354 -14.482 1.00 93.12 103 ILE A CA 1
ATOM 832 C C . ILE A 1 103 ? 17.980 -2.978 -15.124 1.00 93.12 103 ILE A C 1
ATOM 834 O O . ILE A 1 103 ? 18.892 -2.827 -15.928 1.00 93.12 103 ILE A O 1
ATOM 838 N N . MET A 1 104 ? 17.200 -1.971 -14.712 1.00 92.62 104 MET A N 1
ATOM 839 C CA . MET A 1 104 ? 17.302 -0.599 -15.218 1.00 92.62 104 MET A CA 1
ATOM 840 C C . MET A 1 104 ? 18.707 -0.016 -15.007 1.00 92.62 104 MET A C 1
ATOM 842 O O . MET A 1 104 ? 19.269 0.561 -15.936 1.00 92.62 104 MET A O 1
ATOM 846 N N . ILE A 1 105 ? 19.301 -0.195 -13.822 1.00 92.25 105 ILE A N 1
ATOM 847 C CA . ILE A 1 105 ? 20.675 0.250 -13.540 1.00 92.25 105 ILE A CA 1
ATOM 848 C C . ILE A 1 105 ? 21.688 -0.483 -14.417 1.00 92.25 105 ILE A C 1
ATOM 850 O O . ILE A 1 105 ? 22.559 0.151 -15.007 1.00 92.25 105 ILE A O 1
ATOM 854 N N . VAL A 1 106 ? 21.581 -1.807 -14.526 1.00 90.81 106 VAL A N 1
ATOM 855 C CA . VAL A 1 106 ? 22.506 -2.615 -15.334 1.00 90.81 106 VAL A CA 1
ATOM 856 C C . VAL A 1 106 ? 22.462 -2.186 -16.804 1.00 90.81 106 VAL A C 1
ATOM 858 O O . VAL A 1 106 ? 23.512 -2.015 -17.422 1.00 90.81 106 VAL A O 1
ATOM 861 N N . THR A 1 107 ? 21.265 -1.948 -17.348 1.00 88.56 107 THR A N 1
ATOM 862 C CA . THR A 1 107 ? 21.091 -1.405 -18.703 1.00 88.56 107 THR A CA 1
ATOM 863 C C . THR A 1 107 ? 21.595 0.032 -18.833 1.00 88.56 107 THR A C 1
ATOM 865 O O . THR A 1 107 ? 22.164 0.374 -19.859 1.00 88.56 107 THR A O 1
ATOM 868 N N . PHE A 1 108 ? 21.461 0.870 -17.799 1.00 87.88 108 PHE A N 1
ATOM 869 C CA . PHE A 1 108 ? 21.928 2.263 -17.831 1.00 87.88 108 PHE A CA 1
ATOM 870 C C . PHE A 1 108 ? 23.454 2.372 -17.964 1.00 87.88 108 PHE A C 1
ATOM 872 O O . PHE A 1 108 ? 23.956 3.277 -18.622 1.00 87.88 108 PHE A O 1
ATOM 879 N N . PHE A 1 109 ? 24.202 1.431 -17.382 1.00 89.81 109 PHE A N 1
ATOM 880 C CA . PHE A 1 109 ? 25.659 1.350 -17.537 1.00 89.81 109 PHE A CA 1
ATOM 881 C C . PHE A 1 109 ? 26.106 0.660 -18.837 1.00 89.81 109 PHE A C 1
ATOM 883 O O . PHE A 1 109 ? 27.294 0.378 -18.991 1.00 89.81 109 PHE A O 1
ATOM 890 N N . HIS A 1 110 ? 25.184 0.358 -19.759 1.00 86.50 110 HIS A N 1
ATOM 891 C CA . HIS A 1 110 ? 25.464 -0.334 -21.021 1.00 86.50 110 HIS A CA 1
ATOM 892 C C . HIS A 1 110 ? 26.196 -1.680 -20.856 1.00 86.50 110 HIS A C 1
ATOM 894 O O . HIS A 1 110 ? 26.833 -2.181 -21.786 1.00 86.50 110 HIS A O 1
ATOM 900 N N . VAL A 1 111 ? 26.073 -2.318 -19.684 1.00 84.44 111 VAL A N 1
ATOM 901 C CA . VAL A 1 111 ? 26.622 -3.659 -19.421 1.00 84.44 111 VAL A CA 1
ATOM 902 C C . VAL A 1 111 ? 26.125 -4.690 -20.447 1.00 84.44 111 VAL A C 1
ATOM 904 O O . VAL A 1 111 ? 26.930 -5.519 -20.872 1.00 84.44 111 VAL A O 1
ATOM 907 N N . PRO A 1 112 ? 24.861 -4.640 -20.927 1.00 81.81 112 PRO A N 1
ATOM 908 C CA . PRO A 1 112 ? 24.405 -5.530 -21.990 1.00 81.81 112 PRO A CA 1
ATOM 909 C C . PRO A 1 112 ? 25.186 -5.405 -23.303 1.00 81.81 112 PRO A C 1
ATOM 911 O O . PRO A 1 112 ? 25.484 -6.422 -23.929 1.00 81.81 112 PRO A O 1
ATOM 914 N N . ILE A 1 113 ? 25.569 -4.184 -23.694 1.00 78.50 113 ILE A N 1
ATOM 915 C CA . ILE A 1 113 ? 26.399 -3.945 -24.884 1.00 78.50 113 ILE A CA 1
ATOM 916 C C . ILE A 1 113 ? 27.799 -4.522 -24.671 1.00 78.50 113 ILE A C 1
ATOM 918 O O . ILE A 1 113 ? 28.335 -5.184 -25.557 1.00 78.50 113 ILE A O 1
ATOM 922 N N . LEU A 1 114 ? 28.382 -4.318 -23.482 1.00 78.38 114 LEU A N 1
ATOM 923 C CA . LEU A 1 114 ? 29.694 -4.875 -23.124 1.00 78.38 114 LEU A CA 1
ATOM 924 C C . LEU A 1 114 ? 29.700 -6.413 -23.149 1.00 78.38 114 LEU A C 1
ATOM 926 O O . LEU A 1 114 ? 30.730 -7.017 -23.431 1.00 78.38 114 LEU A O 1
ATOM 930 N N . ALA A 1 115 ? 28.549 -7.040 -22.901 1.00 81.12 115 ALA A N 1
ATOM 931 C CA . ALA A 1 115 ? 28.344 -8.483 -23.003 1.00 81.12 115 ALA A CA 1
ATOM 932 C C . ALA A 1 115 ? 28.044 -8.977 -24.437 1.00 81.12 115 ALA A C 1
ATOM 934 O O . ALA A 1 115 ? 27.780 -10.163 -24.627 1.00 81.12 115 ALA A O 1
ATOM 935 N N . GLY A 1 116 ? 28.075 -8.095 -25.444 1.00 82.44 116 GLY A N 1
ATOM 936 C CA . GLY A 1 116 ? 27.875 -8.441 -26.853 1.00 82.44 116 GLY A CA 1
ATOM 937 C C . GLY A 1 116 ? 26.413 -8.522 -27.309 1.00 82.44 116 GLY A C 1
ATOM 938 O O . GLY A 1 116 ? 26.150 -9.077 -28.374 1.00 82.44 116 GLY A O 1
ATOM 939 N N . MET A 1 117 ? 25.452 -7.994 -26.539 1.00 85.12 117 MET A N 1
ATOM 940 C CA . MET A 1 117 ? 24.048 -7.942 -26.971 1.00 85.12 117 MET A CA 1
ATOM 941 C C . MET A 1 117 ? 23.805 -6.837 -28.008 1.00 85.12 117 MET A C 1
ATOM 943 O O . MET A 1 117 ? 24.412 -5.767 -27.962 1.00 85.12 117 MET A O 1
ATOM 947 N N . ALA A 1 118 ? 22.866 -7.080 -28.927 1.00 86.69 118 ALA A N 1
ATOM 948 C CA . ALA A 1 118 ? 22.430 -6.082 -29.898 1.00 86.69 118 ALA A CA 1
ATOM 949 C C . ALA A 1 118 ? 21.721 -4.899 -29.211 1.00 86.69 118 ALA A C 1
ATOM 951 O O . ALA A 1 118 ? 20.951 -5.093 -28.265 1.00 86.69 118 ALA A O 1
ATOM 952 N N . ARG A 1 119 ? 21.918 -3.679 -29.735 1.00 81.50 119 ARG A N 1
ATOM 953 C CA . ARG A 1 119 ? 21.286 -2.444 -29.219 1.00 81.50 119 ARG A CA 1
ATOM 954 C C . ARG A 1 119 ? 19.761 -2.533 -29.140 1.00 81.50 119 ARG A C 1
ATOM 956 O O . ARG A 1 119 ? 19.168 -2.112 -28.157 1.00 81.50 119 ARG A O 1
ATOM 963 N N . GLU A 1 120 ? 19.130 -3.161 -30.126 1.00 85.75 120 GLU A N 1
ATOM 964 C CA . GLU A 1 120 ? 17.677 -3.385 -30.141 1.00 85.75 120 GLU A CA 1
ATOM 965 C C . GLU A 1 120 ? 17.189 -4.237 -28.955 1.00 85.75 120 GLU A C 1
ATOM 967 O O . GLU A 1 120 ? 16.093 -4.042 -28.432 1.00 85.75 120 GLU A O 1
ATOM 972 N N . THR A 1 121 ? 18.007 -5.184 -28.490 1.00 85.44 121 THR A N 1
ATOM 973 C CA . THR A 1 121 ? 17.660 -6.035 -27.347 1.00 85.44 121 THR A CA 1
ATOM 974 C C . THR A 1 121 ? 17.805 -5.255 -26.043 1.00 85.44 121 THR A C 1
ATOM 976 O O . THR A 1 121 ? 16.956 -5.364 -25.162 1.00 85.44 121 THR A O 1
ATOM 979 N N . GLU A 1 122 ? 18.830 -4.413 -25.935 1.00 85.88 122 GLU A N 1
ATOM 980 C CA . GLU A 1 122 ? 19.032 -3.534 -24.784 1.00 85.88 122 GLU A CA 1
ATOM 981 C C . GLU A 1 122 ? 17.880 -2.536 -24.598 1.00 85.88 122 GLU A C 1
ATOM 983 O O . GLU A 1 122 ? 17.357 -2.418 -23.489 1.00 85.88 122 GLU A O 1
ATOM 988 N N . GLU A 1 123 ? 17.432 -1.872 -25.668 1.00 86.81 123 GLU A N 1
ATOM 989 C CA . GLU A 1 123 ? 16.306 -0.925 -25.618 1.00 86.81 123 GLU A CA 1
ATOM 990 C C . GLU A 1 123 ? 15.010 -1.598 -25.132 1.00 86.81 123 GLU A C 1
ATOM 992 O O . GLU A 1 123 ? 14.266 -1.047 -24.308 1.00 86.81 123 GLU A O 1
ATOM 997 N N . ASN A 1 124 ? 14.767 -2.832 -25.581 1.00 89.00 124 ASN A N 1
ATOM 998 C CA . ASN A 1 124 ? 13.632 -3.640 -25.142 1.00 89.00 124 ASN A CA 1
ATOM 999 C C . ASN A 1 124 ? 13.742 -4.040 -23.662 1.00 89.00 124 ASN A C 1
ATOM 1001 O O . ASN A 1 124 ? 12.752 -3.959 -22.926 1.00 89.00 124 ASN A O 1
ATOM 1005 N N . ILE A 1 125 ? 14.935 -4.432 -23.199 1.00 90.38 125 ILE A N 1
ATOM 1006 C CA . ILE A 1 125 ? 15.183 -4.767 -21.788 1.00 90.38 125 ILE A CA 1
ATOM 1007 C C . ILE A 1 125 ? 15.002 -3.526 -20.909 1.00 90.38 125 ILE A C 1
ATOM 1009 O O . ILE A 1 125 ? 14.342 -3.615 -19.875 1.00 90.38 125 ILE A O 1
ATOM 1013 N N . PHE A 1 126 ? 15.515 -2.367 -21.325 1.00 91.38 126 PHE A N 1
ATOM 1014 C CA . PHE A 1 126 ? 15.368 -1.107 -20.595 1.00 91.38 126 PHE A CA 1
ATOM 1015 C C . PHE A 1 126 ? 13.897 -0.690 -20.466 1.00 91.38 126 PHE A C 1
ATOM 1017 O O . PHE A 1 126 ? 13.417 -0.390 -19.370 1.00 91.38 126 PHE A O 1
ATOM 1024 N N . THR A 1 127 ? 13.140 -0.764 -21.564 1.00 90.75 127 THR A N 1
ATOM 1025 C CA . THR A 1 127 ? 11.695 -0.486 -21.561 1.00 90.75 127 THR A CA 1
ATOM 1026 C C . THR A 1 127 ? 10.939 -1.463 -20.654 1.00 90.75 127 THR A C 1
ATOM 1028 O O . THR A 1 127 ? 10.058 -1.065 -19.881 1.00 90.75 127 THR A O 1
ATOM 1031 N N . GLY A 1 128 ? 11.309 -2.747 -20.688 1.00 90.81 128 GLY A N 1
ATOM 1032 C CA . GLY A 1 128 ? 10.781 -3.768 -19.785 1.00 90.81 128 GLY A CA 1
ATOM 1033 C C . GLY A 1 128 ? 11.103 -3.486 -18.314 1.00 90.81 128 GLY A C 1
ATOM 1034 O O . GLY A 1 128 ? 10.227 -3.622 -17.459 1.00 90.81 128 GLY A O 1
ATOM 1035 N N . ALA A 1 129 ? 12.320 -3.028 -18.020 1.00 93.50 129 ALA A N 1
ATOM 1036 C CA . ALA A 1 129 ? 12.782 -2.694 -16.677 1.00 93.50 129 ALA A CA 1
ATOM 1037 C C . ALA A 1 129 ? 12.004 -1.520 -16.071 1.00 93.50 129 ALA A C 1
ATOM 1039 O O . ALA A 1 129 ? 11.512 -1.625 -14.945 1.00 93.50 129 ALA A O 1
ATOM 1040 N N . ILE A 1 130 ? 11.806 -0.443 -16.840 1.00 91.31 130 ILE A N 1
ATOM 1041 C CA . ILE A 1 130 ? 10.967 0.696 -16.432 1.00 91.31 130 ILE A CA 1
ATOM 1042 C C . ILE A 1 130 ? 9.523 0.241 -16.208 1.00 91.31 130 ILE A C 1
ATOM 1044 O O . ILE A 1 130 ? 8.893 0.631 -15.224 1.00 91.31 130 ILE A O 1
ATOM 1048 N N . THR A 1 131 ? 8.998 -0.614 -17.088 1.00 90.69 131 THR A N 1
ATOM 1049 C CA . THR A 1 131 ? 7.632 -1.136 -16.954 1.00 90.69 131 THR A CA 1
ATOM 1050 C C . THR A 1 131 ? 7.472 -1.949 -15.666 1.00 90.69 131 THR A C 1
ATOM 1052 O O . THR A 1 131 ? 6.515 -1.734 -14.922 1.00 90.69 131 THR A O 1
ATOM 1055 N N . LEU A 1 132 ? 8.423 -2.837 -15.350 1.00 92.56 132 LEU A N 1
ATOM 1056 C CA . LEU A 1 132 ? 8.432 -3.606 -14.099 1.00 92.56 132 LEU A CA 1
ATOM 1057 C C . LEU A 1 132 ? 8.544 -2.699 -12.870 1.00 92.56 132 LEU A C 1
ATOM 1059 O O . LEU A 1 132 ? 7.783 -2.865 -11.916 1.00 92.56 132 LEU A O 1
ATOM 1063 N N . LEU A 1 133 ? 9.436 -1.705 -12.907 1.00 92.00 133 LEU A N 1
ATOM 1064 C CA . LEU A 1 133 ? 9.570 -0.712 -11.843 1.00 92.00 133 LEU A CA 1
ATOM 1065 C C . LEU A 1 133 ? 8.232 0.002 -11.598 1.00 92.00 133 LEU A C 1
ATOM 1067 O O . LEU A 1 133 ? 7.765 0.079 -10.460 1.00 92.00 133 LEU A O 1
ATOM 1071 N N . PHE A 1 134 ? 7.577 0.464 -12.667 1.00 90.31 134 PHE A N 1
ATOM 1072 C CA . PHE A 1 134 ? 6.280 1.127 -12.584 1.00 90.31 134 PHE A CA 1
ATOM 1073 C C . PHE A 1 134 ? 5.204 0.208 -11.998 1.00 90.31 134 PHE A C 1
ATOM 1075 O O . PHE A 1 134 ? 4.422 0.653 -11.164 1.00 90.31 134 PHE A O 1
ATOM 1082 N N . TYR A 1 135 ? 5.186 -1.078 -12.362 1.00 91.19 135 TYR A N 1
ATOM 1083 C CA . TYR A 1 135 ? 4.234 -2.046 -11.806 1.00 91.19 135 TYR A CA 1
ATOM 1084 C C . TYR A 1 135 ? 4.429 -2.204 -10.297 1.00 91.19 135 TYR A C 1
ATOM 1086 O O . TYR A 1 135 ? 3.459 -2.115 -9.542 1.00 91.19 135 TYR A O 1
ATOM 1094 N N . GLY A 1 136 ? 5.677 -2.387 -9.855 1.00 92.06 136 GLY A N 1
ATOM 1095 C CA . GLY A 1 136 ? 6.002 -2.506 -8.436 1.00 92.06 136 GLY A CA 1
ATOM 1096 C C . GLY A 1 136 ? 5.584 -1.265 -7.647 1.00 92.06 136 GLY A C 1
ATOM 1097 O O . GLY A 1 136 ? 4.912 -1.370 -6.623 1.00 92.06 136 GLY A O 1
ATOM 1098 N N . LEU A 1 137 ? 5.908 -0.069 -8.142 1.00 90.81 137 LEU A N 1
ATOM 1099 C CA . LEU A 1 137 ? 5.544 1.184 -7.473 1.00 90.81 137 LEU A CA 1
ATOM 1100 C C . LEU A 1 137 ? 4.030 1.439 -7.480 1.00 90.81 137 LEU A C 1
ATOM 1102 O O . LEU A 1 137 ? 3.463 1.835 -6.462 1.00 90.81 137 LEU A O 1
ATOM 1106 N N . TYR A 1 138 ? 3.350 1.179 -8.594 1.00 91.12 138 TYR A N 1
ATOM 1107 C CA . TYR A 1 138 ? 1.916 1.418 -8.741 1.00 91.12 138 TYR A CA 1
ATOM 1108 C C . TYR A 1 138 ? 1.065 0.498 -7.856 1.00 91.12 138 TYR A C 1
ATOM 1110 O O . TYR A 1 138 ? 0.258 0.970 -7.055 1.00 91.12 138 TYR A O 1
ATOM 1118 N N . PHE A 1 139 ? 1.256 -0.822 -7.944 1.00 91.94 139 PHE A N 1
ATOM 1119 C CA . PHE A 1 139 ? 0.485 -1.755 -7.118 1.00 91.94 139 PHE A CA 1
ATOM 1120 C C . PHE A 1 139 ? 0.900 -1.680 -5.643 1.00 91.94 139 PHE A C 1
ATOM 1122 O O . PHE A 1 139 ? 0.063 -1.881 -4.760 1.00 91.94 139 PHE A O 1
ATOM 1129 N N . GLY A 1 140 ? 2.161 -1.331 -5.362 1.00 91.69 140 GLY A N 1
ATOM 1130 C CA . GLY A 1 140 ? 2.644 -1.022 -4.017 1.00 91.69 140 GLY A CA 1
ATOM 1131 C C . GLY A 1 140 ? 1.928 0.181 -3.396 1.00 91.69 140 GLY A C 1
ATOM 1132 O O . GLY A 1 140 ? 1.348 0.049 -2.316 1.00 91.69 140 GLY A O 1
ATOM 1133 N N . THR A 1 141 ? 1.921 1.334 -4.079 1.00 89.38 141 THR A N 1
ATOM 1134 C CA . THR A 1 141 ? 1.243 2.559 -3.604 1.00 89.38 141 THR A CA 1
ATOM 1135 C C . THR A 1 141 ? -0.260 2.340 -3.436 1.00 89.38 141 THR A C 1
ATOM 1137 O O . THR A 1 141 ? -0.815 2.677 -2.391 1.00 89.38 141 THR A O 1
ATOM 1140 N N . LEU A 1 142 ? -0.921 1.695 -4.403 1.00 90.06 142 LEU A N 1
ATOM 1141 C CA . LEU A 1 142 ? -2.342 1.372 -4.282 1.00 90.06 142 LEU A CA 1
ATOM 1142 C C . LEU A 1 142 ? -2.633 0.466 -3.086 1.00 90.06 142 LEU A C 1
ATOM 1144 O O . LEU A 1 142 ? -3.494 0.790 -2.268 1.00 90.06 142 LEU A O 1
ATOM 1148 N N . GLY A 1 143 ? -1.928 -0.663 -2.963 1.00 90.69 143 GLY A N 1
ATOM 1149 C CA . GLY A 1 143 ? -2.134 -1.599 -1.857 1.00 90.69 143 GLY A CA 1
ATOM 1150 C C . GLY A 1 143 ? -1.961 -0.924 -0.495 1.00 90.69 143 GLY A C 1
ATOM 1151 O O . GLY A 1 143 ? -2.775 -1.132 0.406 1.00 90.69 143 GLY A O 1
ATOM 1152 N N . ARG A 1 144 ? -0.952 -0.052 -0.380 1.00 87.19 144 ARG A N 1
ATOM 1153 C CA . ARG A 1 144 ? -0.668 0.759 0.809 1.00 87.19 144 ARG A CA 1
ATOM 1154 C C . ARG A 1 144 ? -1.817 1.704 1.168 1.00 87.19 144 ARG A C 1
ATOM 1156 O O . ARG A 1 144 ? -2.221 1.771 2.328 1.00 87.19 144 ARG A O 1
ATOM 1163 N N . ASP A 1 145 ? -2.378 2.394 0.187 1.00 87.62 145 ASP A N 1
ATOM 1164 C CA . ASP A 1 145 ? -3.468 3.337 0.420 1.00 87.62 145 ASP A CA 1
ATOM 1165 C C . ASP A 1 145 ? -4.781 2.652 0.821 1.00 87.62 145 ASP A C 1
ATOM 1167 O O . ASP A 1 145 ? -5.530 3.160 1.666 1.00 87.62 145 ASP A O 1
ATOM 1171 N N . PHE A 1 146 ? -5.074 1.498 0.215 1.00 89.44 146 PHE A N 1
ATOM 1172 C CA . PHE A 1 146 ? -6.255 0.710 0.555 1.00 89.44 146 PHE A CA 1
ATOM 1173 C C . PHE A 1 146 ? -6.175 0.194 1.990 1.00 89.44 146 PHE A C 1
ATOM 1175 O O . PHE A 1 146 ? -7.133 0.352 2.749 1.00 89.44 146 PHE A O 1
ATOM 1182 N N . VAL A 1 147 ? -5.040 -0.386 2.389 1.00 89.50 147 VAL A N 1
ATOM 1183 C CA . VAL A 1 147 ? -4.919 -0.990 3.718 1.00 89.50 147 VAL A CA 1
ATOM 1184 C C . VAL A 1 147 ? -4.940 0.037 4.847 1.00 89.50 147 VAL A C 1
ATOM 1186 O O . VAL A 1 147 ? -5.545 -0.248 5.877 1.00 89.50 147 VAL A O 1
ATOM 1189 N N . ASP A 1 148 ? -4.399 1.245 4.664 1.00 87.62 148 ASP A N 1
ATOM 1190 C CA . ASP A 1 148 ? -4.536 2.341 5.642 1.00 87.62 148 ASP A CA 1
ATOM 1191 C C . ASP A 1 148 ? -6.022 2.649 5.923 1.00 87.62 148 ASP A C 1
ATOM 1193 O O . ASP A 1 148 ? -6.481 2.656 7.071 1.00 87.62 148 ASP A O 1
ATOM 1197 N N . ARG A 1 149 ? -6.837 2.779 4.866 1.00 86.94 149 ARG A N 1
ATOM 1198 C CA . ARG A 1 149 ? -8.281 3.033 5.018 1.00 86.94 149 ARG A CA 1
ATOM 1199 C C . ARG A 1 149 ? -9.045 1.859 5.590 1.00 86.94 149 ARG A C 1
ATOM 1201 O O . ARG A 1 149 ? -9.932 2.061 6.425 1.00 86.94 149 ARG A O 1
ATOM 1208 N N . LEU A 1 150 ? -8.733 0.653 5.129 1.00 89.25 150 LEU A N 1
ATOM 1209 C CA . LEU A 1 150 ? -9.374 -0.558 5.621 1.00 89.25 150 LEU A CA 1
ATOM 1210 C C . LEU A 1 150 ? -9.048 -0.785 7.091 1.00 89.25 150 LEU A C 1
ATOM 1212 O O . LEU A 1 150 ? -9.955 -1.123 7.835 1.00 89.25 150 LEU A O 1
ATOM 1216 N N . SER A 1 151 ? -7.816 -0.525 7.534 1.00 88.75 151 SER A N 1
ATOM 1217 C CA . SER A 1 151 ? -7.419 -0.640 8.946 1.00 88.75 151 SER A CA 1
ATOM 1218 C C . SER A 1 151 ? -8.334 0.197 9.835 1.00 88.75 151 SER A C 1
ATOM 1220 O O . SER A 1 151 ? -8.972 -0.320 10.752 1.00 88.75 151 SER A O 1
ATOM 1222 N N . ASP A 1 152 ? -8.495 1.477 9.502 1.00 85.94 152 ASP A N 1
ATOM 1223 C CA . ASP A 1 152 ? -9.386 2.374 10.233 1.00 85.94 152 ASP A CA 1
ATOM 1224 C C . ASP A 1 152 ? -10.860 1.946 10.169 1.00 85.94 152 ASP A C 1
ATOM 1226 O O . ASP A 1 152 ? -11.597 2.042 11.157 1.00 85.94 152 ASP A O 1
ATOM 1230 N N . ARG A 1 153 ? -11.333 1.521 8.989 1.00 85.94 153 ARG A N 1
ATOM 1231 C CA . ARG A 1 153 ? -12.721 1.073 8.829 1.00 85.94 153 ARG A CA 1
ATOM 1232 C C . ARG A 1 153 ? -12.974 -0.189 9.644 1.00 85.94 153 ARG A C 1
ATOM 1234 O O . ARG A 1 153 ? -14.029 -0.304 10.264 1.00 85.94 153 ARG A O 1
ATOM 1241 N N . MET A 1 154 ? -12.003 -1.093 9.687 1.00 87.81 154 MET A N 1
ATOM 1242 C CA . MET A 1 154 ? -12.093 -2.316 10.458 1.00 87.81 154 MET A CA 1
ATOM 1243 C C . MET A 1 154 ? -12.170 -2.009 11.958 1.00 87.81 154 MET A C 1
ATOM 1245 O O . MET A 1 154 ? -13.111 -2.434 12.624 1.00 87.81 154 MET A O 1
ATOM 1249 N N . ALA A 1 155 ? -11.256 -1.181 12.468 1.00 84.06 155 ALA A N 1
ATOM 1250 C CA . ALA A 1 155 ? -11.230 -0.801 13.879 1.00 84.06 155 ALA A CA 1
ATOM 1251 C C . ALA A 1 155 ? -12.510 -0.058 14.322 1.00 84.06 155 ALA A C 1
ATOM 1253 O O . ALA A 1 155 ? -13.053 -0.332 15.393 1.00 84.06 155 ALA A O 1
ATOM 1254 N N . THR A 1 156 ? -13.047 0.837 13.482 1.00 84.12 156 THR A N 1
ATOM 1255 C CA . THR A 1 156 ? -14.318 1.535 13.776 1.00 84.12 156 THR A CA 1
ATOM 1256 C C . THR A 1 156 ? -15.532 0.606 13.751 1.00 84.12 156 THR A C 1
ATOM 1258 O O . THR A 1 156 ? -16.443 0.775 14.555 1.00 84.12 156 THR A O 1
ATOM 1261 N N . THR A 1 157 ? -15.544 -0.397 12.870 1.00 84.19 157 THR A N 1
ATOM 1262 C CA . THR A 1 157 ? -16.636 -1.382 12.764 1.00 84.19 157 THR A CA 1
ATOM 1263 C C . THR A 1 157 ? -16.737 -2.273 14.001 1.00 84.19 157 THR A C 1
ATOM 1265 O O . THR A 1 157 ? -17.835 -2.621 14.431 1.00 84.19 157 THR A O 1
ATOM 1268 N N . MET A 1 158 ? -15.602 -2.593 14.626 1.00 81.25 158 MET A N 1
ATOM 1269 C CA . MET A 1 158 ? -15.586 -3.341 15.887 1.00 81.25 158 MET A CA 1
ATOM 1270 C C . MET A 1 158 ? -16.205 -2.548 17.051 1.00 81.25 158 MET A C 1
ATOM 1272 O O . MET A 1 158 ? -16.744 -3.141 17.988 1.00 81.25 158 MET A O 1
ATOM 1276 N N . GLY A 1 159 ? -16.182 -1.212 16.973 1.00 78.25 159 GLY A N 1
ATOM 1277 C CA . GLY A 1 159 ? -16.812 -0.298 17.931 1.00 78.25 159 GLY A CA 1
ATOM 1278 C C . GLY A 1 159 ? -15.929 0.116 19.113 1.00 78.25 159 GLY A C 1
ATOM 1279 O O . GLY A 1 159 ? -16.338 0.973 19.892 1.00 78.25 159 GLY A O 1
ATOM 1280 N N . TYR A 1 160 ? -14.722 -0.446 19.232 1.00 76.75 160 TYR A N 1
ATOM 1281 C CA . TYR A 1 160 ? -13.753 -0.114 20.288 1.00 76.75 160 TYR A CA 1
ATOM 1282 C C . TYR A 1 160 ? -12.836 1.065 19.929 1.00 76.75 160 TYR A C 1
ATOM 1284 O O . TYR A 1 160 ? -12.183 1.616 20.809 1.00 76.75 160 TYR A O 1
ATOM 1292 N N . TYR A 1 161 ? -12.789 1.463 18.652 1.00 80.06 161 TYR A N 1
ATOM 1293 C CA . TYR A 1 161 ? -12.011 2.603 18.163 1.00 80.06 161 TYR A CA 1
ATOM 1294 C C . TYR A 1 161 ? -12.923 3.680 17.573 1.00 80.06 161 TYR A C 1
ATOM 1296 O O . TYR A 1 161 ? -13.809 3.395 16.765 1.00 80.06 161 TYR A O 1
ATOM 1304 N N . SER A 1 162 ? -12.650 4.937 17.914 1.00 74.38 162 SER A N 1
ATOM 1305 C CA . SER A 1 162 ? -13.271 6.120 17.319 1.00 74.38 162 SER A CA 1
ATOM 1306 C C . SER A 1 162 ? -12.195 7.049 16.743 1.00 74.38 162 SER A C 1
ATOM 1308 O O . SER A 1 162 ? -11.244 7.459 17.420 1.00 74.38 162 SER A O 1
ATOM 1310 N N . ARG A 1 163 ? -12.359 7.458 15.476 1.00 64.12 163 ARG A N 1
ATOM 1311 C CA . ARG A 1 163 ? -11.480 8.479 14.875 1.00 64.12 163 ARG A CA 1
ATOM 1312 C C . ARG A 1 163 ? -11.638 9.828 15.591 1.00 64.12 163 ARG A C 1
ATOM 1314 O O . ARG A 1 163 ? -10.645 10.453 15.952 1.00 64.12 163 ARG A O 1
ATOM 1321 N N . THR A 1 164 ? -12.879 10.229 15.865 1.00 67.44 164 THR A N 1
ATOM 1322 C CA . THR A 1 164 ? -13.260 11.498 16.509 1.00 67.44 164 THR A CA 1
ATOM 1323 C C . THR A 1 164 ? -14.400 11.243 17.497 1.00 67.44 164 THR A C 1
ATOM 1325 O O . THR A 1 164 ? -15.456 10.780 17.074 1.00 67.44 164 THR A O 1
ATOM 1328 N N . GLY A 1 165 ? -14.193 11.517 18.789 1.00 68.88 165 GLY A N 1
ATOM 1329 C CA . GLY A 1 165 ? -15.183 11.275 19.851 1.00 68.88 165 GLY A CA 1
ATOM 1330 C C . GLY A 1 165 ? -14.912 10.020 20.686 1.00 68.88 165 GLY A C 1
ATOM 1331 O O . GLY A 1 165 ? -13.813 9.466 20.637 1.00 68.88 165 GLY A O 1
ATOM 1332 N N . PHE A 1 166 ? -15.908 9.577 21.451 1.00 72.56 166 PHE A N 1
ATOM 1333 C CA . PHE A 1 166 ? -15.813 8.409 22.333 1.00 72.56 166 PHE A CA 1
ATOM 1334 C C . PHE A 1 166 ? -16.103 7.095 21.580 1.00 72.56 166 PHE A C 1
ATOM 1336 O O . PHE A 1 166 ? -16.904 7.100 20.642 1.00 72.56 166 PHE A O 1
ATOM 1343 N N . PRO A 1 167 ? -15.445 5.975 21.934 1.00 75.56 167 PRO A N 1
ATOM 1344 C CA . PRO A 1 167 ? -15.740 4.672 21.346 1.00 75.56 167 PRO A CA 1
ATOM 1345 C C . PRO A 1 167 ? -17.147 4.200 21.734 1.00 75.56 167 PRO A C 1
ATOM 1347 O O . PRO A 1 167 ? -17.625 4.466 22.833 1.00 75.56 167 PRO A O 1
ATOM 1350 N N . ALA A 1 168 ? -17.807 3.475 20.829 1.00 70.44 168 ALA A N 1
ATOM 1351 C CA . ALA A 1 168 ? -19.172 2.986 21.037 1.00 70.44 168 ALA A CA 1
ATOM 1352 C C . ALA A 1 168 ? -19.250 1.812 22.030 1.00 70.44 168 ALA A C 1
ATOM 1354 O O . ALA A 1 168 ? -20.312 1.547 22.589 1.00 70.44 168 ALA A O 1
ATOM 1355 N N . LYS A 1 169 ? -18.143 1.086 22.237 1.00 78.19 169 LYS A N 1
ATOM 1356 C CA . LYS A 1 169 ? -18.052 -0.050 23.161 1.00 78.19 169 LYS A CA 1
ATOM 1357 C C . LYS A 1 169 ? -16.889 0.119 24.129 1.00 78.19 169 LYS A C 1
ATOM 1359 O O . LYS A 1 169 ? -15.786 0.485 23.727 1.00 78.19 169 LYS A O 1
ATOM 1364 N N . HIS A 1 170 ? -17.125 -0.240 25.388 1.00 76.25 170 HIS A N 1
ATOM 1365 C CA . HIS A 1 170 ? -16.070 -0.352 26.388 1.00 76.25 170 HIS A CA 1
ATOM 1366 C C . HIS A 1 170 ? -15.245 -1.621 26.140 1.00 76.25 170 HIS A C 1
ATOM 1368 O O . HIS A 1 170 ? -15.798 -2.712 25.976 1.00 76.25 170 HIS A O 1
ATOM 1374 N N . LEU A 1 171 ? -13.921 -1.488 26.123 1.00 76.62 171 LEU A N 1
ATOM 1375 C CA . LEU A 1 171 ? -13.011 -2.612 25.933 1.00 76.62 171 LEU A CA 1
ATOM 1376 C C . LEU A 1 171 ? -12.768 -3.337 27.264 1.00 76.62 171 LEU A C 1
ATOM 1378 O O . LEU A 1 171 ? -12.528 -2.699 28.286 1.00 76.62 171 LEU A O 1
ATOM 1382 N N . ARG A 1 172 ? -12.828 -4.672 27.270 1.00 72.31 172 ARG A N 1
ATOM 1383 C CA . ARG A 1 172 ? -12.400 -5.479 28.426 1.00 72.31 172 ARG A CA 1
ATOM 1384 C C . ARG A 1 172 ? -10.880 -5.667 28.383 1.00 72.31 172 ARG A C 1
ATOM 1386 O O . ARG A 1 172 ? -10.322 -5.827 27.303 1.00 72.31 172 ARG A O 1
ATOM 1393 N N . SER A 1 173 ? -10.217 -5.716 29.539 1.00 69.94 173 SER A N 1
ATOM 1394 C CA . SER A 1 173 ? -8.743 -5.747 29.641 1.00 69.94 173 SER A CA 1
ATOM 1395 C C . SER A 1 173 ? -8.055 -6.940 28.953 1.00 69.94 173 SER A C 1
ATOM 1397 O O . SER A 1 173 ? -6.864 -6.861 28.662 1.00 69.94 173 SER A O 1
ATOM 1399 N N . ASN A 1 174 ? -8.795 -8.012 28.6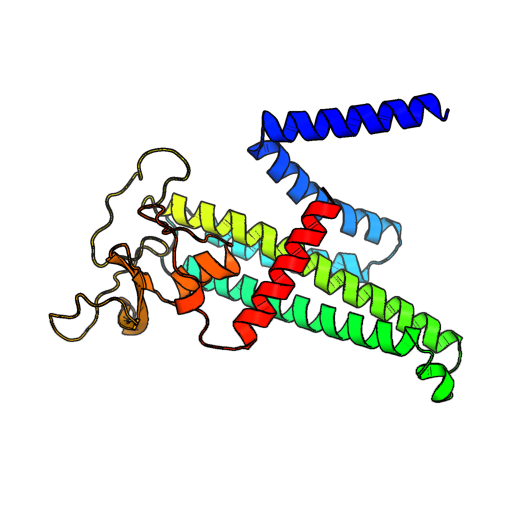49 1.00 76.19 174 ASN A N 1
ATOM 1400 C CA . ASN A 1 174 ? -8.294 -9.218 27.980 1.00 76.19 174 ASN A CA 1
ATOM 1401 C C . ASN A 1 174 ? -8.870 -9.388 26.564 1.00 76.19 174 ASN A C 1
ATOM 1403 O O . ASN A 1 174 ? -9.096 -10.511 26.121 1.00 76.19 174 ASN A O 1
ATOM 1407 N N . GLN A 1 175 ? -9.185 -8.300 25.861 1.00 82.44 175 GLN A N 1
ATOM 1408 C CA . GLN A 1 175 ? -9.738 -8.356 24.508 1.00 82.44 175 GLN A CA 1
ATOM 1409 C C . GLN A 1 175 ? -8.949 -7.452 23.564 1.00 82.44 175 GLN A C 1
ATOM 1411 O O . GLN A 1 175 ? -8.661 -6.298 23.871 1.00 82.44 175 GLN A O 1
ATOM 1416 N N . CYS A 1 176 ? -8.631 -7.962 22.377 1.00 83.94 176 CYS A N 1
ATOM 1417 C CA . CYS A 1 176 ? -7.953 -7.179 21.355 1.00 83.94 176 CYS A CA 1
ATOM 1418 C C . CYS A 1 176 ? -8.955 -6.234 20.673 1.00 83.94 176 CYS A C 1
ATOM 1420 O O . CYS A 1 176 ? -9.933 -6.689 20.086 1.00 83.94 176 CYS A O 1
ATOM 1422 N N . ALA A 1 177 ? -8.702 -4.923 20.669 1.00 82.75 177 ALA A N 1
ATOM 1423 C CA . ALA A 1 177 ? -9.638 -3.949 20.084 1.00 82.75 177 ALA A CA 1
ATOM 1424 C C . ALA A 1 177 ? -9.726 -3.986 18.544 1.00 82.75 177 ALA A C 1
ATOM 1426 O O . ALA A 1 177 ? -10.645 -3.410 17.965 1.00 82.75 177 ALA A O 1
ATOM 1427 N N . ILE A 1 178 ? -8.771 -4.647 17.879 1.00 83.62 178 ILE A N 1
ATOM 1428 C CA . ILE A 1 178 ? -8.683 -4.713 16.411 1.00 83.62 178 ILE A CA 1
ATOM 1429 C C . ILE A 1 178 ? -9.513 -5.878 15.863 1.00 83.62 178 ILE A C 1
ATOM 1431 O O . ILE A 1 178 ? -10.248 -5.700 14.898 1.00 83.62 178 ILE A O 1
ATOM 1435 N N . CYS A 1 179 ? -9.396 -7.066 16.462 1.00 82.62 179 CYS A N 1
ATOM 1436 C CA . CYS A 1 179 ? -10.114 -8.270 16.030 1.00 82.62 179 CYS A CA 1
ATOM 1437 C C . CYS A 1 179 ? -11.296 -8.636 16.938 1.00 82.62 179 CYS A C 1
ATOM 1439 O O . CYS A 1 179 ? -12.166 -9.396 16.532 1.00 82.62 179 CYS A O 1
ATOM 1441 N N . GLY A 1 180 ? -11.352 -8.107 18.161 1.00 77.38 180 GLY A N 1
ATOM 1442 C CA . GLY A 1 180 ? -12.399 -8.404 19.137 1.00 77.38 180 GLY A CA 1
ATOM 1443 C C . GLY A 1 180 ? -12.313 -9.791 19.770 1.00 77.38 180 GLY A C 1
ATOM 1444 O O . GLY A 1 180 ? -13.248 -10.168 20.469 1.00 77.38 180 GLY A O 1
ATOM 1445 N N . GLU A 1 181 ? -11.243 -10.562 19.563 1.00 82.56 181 GLU A N 1
ATOM 1446 C CA . GLU A 1 181 ? -11.053 -11.833 20.281 1.00 82.56 181 GLU A CA 1
ATOM 1447 C C . GLU A 1 181 ? -10.343 -11.626 21.616 1.00 82.56 181 GLU A C 1
ATOM 1449 O O . GLU A 1 181 ? -9.651 -10.625 21.834 1.00 82.56 181 GLU A O 1
ATOM 1454 N N . VAL A 1 182 ? -10.512 -12.607 22.500 1.00 79.81 182 VAL A N 1
ATOM 1455 C CA . VAL A 1 182 ? -9.818 -12.657 23.784 1.00 79.81 182 VAL A CA 1
ATOM 1456 C C . VAL A 1 182 ? -8.306 -12.798 23.589 1.00 79.81 182 VAL A C 1
ATOM 1458 O O . VAL A 1 182 ? -7.821 -13.430 22.647 1.00 79.81 182 VAL A O 1
ATOM 1461 N N . THR A 1 183 ? -7.552 -12.173 24.483 1.00 73.00 183 THR A N 1
ATOM 1462 C CA . THR A 1 183 ? -6.090 -12.239 24.558 1.00 73.00 183 THR A CA 1
ATOM 1463 C C . THR A 1 183 ? -5.634 -13.091 25.742 1.00 73.00 183 THR A C 1
ATOM 1465 O O . THR A 1 183 ? -4.525 -12.879 26.229 1.00 73.00 183 THR A O 1
ATOM 1468 N N . ASP A 1 184 ? -6.487 -13.990 26.247 1.00 62.56 184 ASP A N 1
ATOM 1469 C CA . ASP A 1 184 ? -6.206 -14.766 27.456 1.00 62.56 184 ASP A CA 1
ATOM 1470 C C . ASP A 1 184 ? -4.926 -15.588 27.284 1.00 62.56 184 ASP A C 1
ATOM 1472 O O . ASP A 1 184 ? -4.816 -16.468 26.426 1.00 62.56 184 ASP A O 1
ATOM 1476 N N . THR A 1 185 ? -3.941 -15.258 28.115 1.00 57.94 185 THR A N 1
ATOM 1477 C CA . THR A 1 185 ? -2.726 -16.032 28.331 1.00 57.94 185 THR A CA 1
ATOM 1478 C C . THR A 1 185 ? -3.101 -17.284 29.109 1.00 57.94 185 THR A C 1
ATOM 1480 O O . THR A 1 185 ? -3.364 -17.225 30.310 1.00 57.94 185 THR A O 1
ATOM 1483 N N . SER A 1 186 ? -3.161 -18.426 28.430 1.00 45.88 186 SER A N 1
ATOM 1484 C CA . SER A 1 186 ? -3.311 -19.732 29.070 1.00 45.88 186 SER A CA 1
ATOM 1485 C C . SER A 1 186 ? -2.016 -20.072 29.811 1.00 45.88 186 SER A C 1
ATOM 1487 O O . SER A 1 186 ? -1.120 -20.693 29.246 1.00 45.88 186 SER A O 1
ATOM 1489 N N . GLY A 1 187 ? -1.908 -19.608 31.057 1.00 41.75 187 GLY A N 1
ATOM 1490 C CA . GLY A 1 187 ? -0.792 -19.894 31.953 1.00 41.75 187 GLY A CA 1
ATOM 1491 C C . GLY A 1 187 ? -0.563 -18.777 32.965 1.00 41.75 187 GLY A C 1
ATOM 1492 O O . GLY A 1 187 ? 0.163 -17.838 32.670 1.00 41.75 187 GLY A O 1
ATOM 1493 N N . GLY A 1 188 ? -1.155 -18.922 34.154 1.00 35.69 188 GLY A N 1
ATOM 1494 C CA . GLY A 1 188 ? -0.730 -18.226 35.369 1.00 35.69 188 GLY A CA 1
ATOM 1495 C C . GLY A 1 188 ? -1.094 -16.745 35.464 1.00 35.69 188 GLY A C 1
ATOM 1496 O O . GLY A 1 188 ? -0.785 -15.923 34.606 1.00 35.69 188 GLY A O 1
ATOM 1497 N N . ALA A 1 189 ? -1.729 -16.396 36.579 1.00 39.75 189 ALA A N 1
ATOM 1498 C CA . ALA A 1 189 ? -1.713 -15.041 37.097 1.00 39.75 189 ALA A CA 1
ATOM 1499 C C . ALA A 1 189 ? -0.264 -14.509 37.159 1.00 39.75 189 ALA A C 1
ATOM 1501 O O . ALA A 1 189 ? 0.666 -15.275 37.377 1.00 39.75 189 ALA A O 1
ATOM 1502 N N . GLU A 1 190 ? -0.110 -13.193 37.002 1.00 38.50 190 GLU A N 1
ATOM 1503 C CA . GLU A 1 190 ? 1.150 -12.444 37.152 1.00 38.50 190 GLU A CA 1
ATOM 1504 C C . GLU A 1 190 ? 2.116 -12.444 35.958 1.00 38.50 190 GLU A C 1
ATOM 1506 O O . GLU A 1 190 ? 3.258 -12.880 36.016 1.00 38.50 190 GLU A O 1
ATOM 1511 N N . SER A 1 191 ? 1.730 -11.727 34.905 1.00 42.66 191 SER A N 1
ATOM 1512 C CA . SER A 1 191 ? 2.710 -10.849 34.263 1.00 42.66 191 SER A CA 1
ATOM 1513 C C . SER A 1 191 ? 2.059 -9.519 33.903 1.00 42.66 191 SER A C 1
ATOM 1515 O O . SER A 1 191 ? 1.429 -9.343 32.860 1.00 42.66 191 SER A O 1
ATOM 1517 N N . ARG A 1 192 ? 2.173 -8.555 34.824 1.00 45.22 192 ARG A N 1
ATOM 1518 C CA . ARG A 1 192 ? 1.919 -7.121 34.587 1.00 45.22 192 ARG A CA 1
ATOM 1519 C C . ARG A 1 192 ? 3.077 -6.458 33.820 1.00 45.22 192 ARG A C 1
ATOM 1521 O O . ARG A 1 192 ? 3.191 -5.238 33.836 1.00 45.22 192 ARG A O 1
ATOM 1528 N N . GLN A 1 193 ? 3.945 -7.230 33.167 1.00 46.84 193 GLN A N 1
ATOM 1529 C CA . GLN A 1 193 ? 5.073 -6.688 32.419 1.00 46.84 193 GLN A CA 1
ATOM 1530 C C . GLN A 1 193 ? 4.716 -6.424 30.955 1.00 46.84 193 GLN A C 1
ATOM 1532 O O . GLN A 1 193 ? 3.981 -7.172 30.308 1.00 46.84 193 GLN A O 1
ATOM 1537 N N . ILE A 1 194 ? 5.267 -5.322 30.449 1.00 53.31 194 ILE A N 1
ATOM 1538 C CA . ILE A 1 194 ? 5.355 -4.997 29.026 1.00 53.31 194 ILE A CA 1
ATOM 1539 C C . ILE A 1 194 ? 6.145 -6.127 28.358 1.00 53.31 194 ILE A C 1
ATOM 1541 O O . ILE A 1 194 ? 7.260 -6.427 28.783 1.00 53.31 194 ILE A O 1
ATOM 1545 N N . GLY A 1 195 ? 5.577 -6.784 27.345 1.00 58.00 195 GLY A N 1
ATOM 1546 C CA . GLY A 1 195 ? 6.233 -7.940 26.738 1.00 58.00 195 GLY A CA 1
ATOM 1547 C C . GLY A 1 195 ? 5.352 -8.779 25.817 1.00 58.00 195 GLY A C 1
ATOM 1548 O O . GLY A 1 195 ? 4.178 -8.477 25.581 1.00 58.00 195 GLY A O 1
ATOM 1549 N N . ILE A 1 196 ? 5.965 -9.833 25.271 1.00 62.75 196 ILE A N 1
ATOM 1550 C CA . ILE A 1 196 ? 5.336 -10.823 24.392 1.00 62.75 196 ILE A CA 1
ATOM 1551 C C . ILE A 1 196 ? 4.881 -12.009 25.252 1.00 62.75 196 ILE A C 1
ATOM 1553 O O . ILE A 1 196 ? 5.707 -12.704 25.834 1.00 62.75 196 ILE A O 1
ATOM 1557 N N . GLY A 1 197 ? 3.572 -12.243 25.313 1.00 62.00 197 GLY A N 1
ATOM 1558 C CA . GLY A 1 197 ? 2.958 -13.430 25.909 1.00 62.00 197 GLY A CA 1
ATOM 1559 C C . GLY A 1 197 ? 2.395 -14.374 24.845 1.00 62.00 197 GLY A C 1
ATOM 1560 O O . GLY A 1 197 ? 2.305 -14.026 23.667 1.00 62.00 197 GLY A O 1
ATOM 1561 N N . THR A 1 198 ? 1.979 -15.573 25.245 1.00 59.75 198 THR A N 1
ATOM 1562 C CA . THR A 1 198 ? 1.227 -16.496 24.382 1.00 59.75 198 THR A CA 1
ATOM 1563 C C . THR A 1 198 ? -0.217 -16.561 24.859 1.00 59.75 198 THR A C 1
ATOM 1565 O O . THR A 1 198 ? -0.479 -16.847 26.021 1.00 59.75 198 THR A O 1
ATOM 1568 N N . GLY A 1 199 ? -1.158 -16.240 23.976 1.00 58.94 199 GLY A N 1
ATOM 1569 C CA . GLY A 1 199 ? -2.588 -16.365 24.224 1.00 58.94 199 GLY A CA 1
ATOM 1570 C C . GLY A 1 199 ? -3.196 -17.484 23.392 1.00 58.94 199 GLY A C 1
ATOM 1571 O O . GLY A 1 199 ? -2.649 -17.868 22.357 1.00 58.94 199 GLY A O 1
ATOM 1572 N N . THR A 1 200 ? -4.336 -18.007 23.818 1.00 58.38 200 THR A N 1
ATOM 1573 C CA . THR A 1 200 ? -5.095 -18.998 23.048 1.00 58.38 200 THR A CA 1
ATOM 1574 C C . THR A 1 200 ? -6.344 -18.353 22.462 1.00 58.38 200 THR A C 1
ATOM 1576 O O . THR A 1 200 ? -7.120 -17.687 23.141 1.00 58.38 200 THR A O 1
ATOM 1579 N N . THR A 1 201 ? -6.528 -18.511 21.151 1.00 61.25 201 THR A N 1
ATOM 1580 C CA . THR A 1 201 ? -7.779 -18.110 20.488 1.00 61.25 201 THR A CA 1
ATOM 1581 C C . THR A 1 201 ? -8.884 -19.120 20.801 1.00 61.25 201 THR A C 1
ATOM 1583 O O . THR A 1 201 ? -8.580 -20.283 21.077 1.00 61.25 201 THR A O 1
ATOM 1586 N N . PRO A 1 202 ? -10.172 -18.753 20.658 1.00 54.28 202 PRO A N 1
ATOM 1587 C CA . PRO A 1 202 ? -11.284 -19.696 20.816 1.00 54.28 202 PRO A CA 1
ATOM 1588 C C . PRO A 1 202 ? -11.217 -20.919 19.878 1.00 54.28 202 PRO A C 1
ATOM 1590 O O . PRO A 1 202 ? -11.924 -21.896 20.090 1.00 54.28 202 PRO A O 1
ATOM 1593 N N . LYS A 1 203 ? -10.353 -20.891 18.852 1.00 57.16 203 LYS A N 1
ATOM 1594 C CA . LYS A 1 203 ? -10.065 -22.014 17.945 1.00 57.16 203 LYS A CA 1
ATOM 1595 C C . LYS A 1 203 ? -8.890 -22.898 18.395 1.00 57.16 203 LYS A C 1
ATOM 1597 O O . LYS A 1 203 ? -8.402 -23.695 17.601 1.00 57.16 203 LYS A O 1
ATOM 1602 N N . GLY A 1 204 ? -8.381 -22.722 19.616 1.00 56.56 204 GLY A N 1
ATOM 1603 C CA . GLY A 1 204 ? -7.242 -23.479 20.152 1.00 56.56 204 GLY A CA 1
ATOM 1604 C C . GLY A 1 204 ? -5.893 -23.133 19.512 1.00 56.56 204 GLY A C 1
ATOM 1605 O O . GLY A 1 204 ? -4.895 -23.794 19.776 1.00 56.56 204 GLY A O 1
ATOM 1606 N N . THR A 1 205 ? -5.827 -22.101 18.664 1.00 62.12 205 THR A N 1
ATOM 1607 C CA . THR A 1 205 ? -4.566 -21.665 18.055 1.00 62.12 205 THR A CA 1
ATOM 1608 C C . THR A 1 205 ? -3.812 -20.782 19.043 1.00 62.12 205 THR A C 1
ATOM 1610 O O . THR A 1 205 ? -4.370 -19.787 19.520 1.00 62.12 205 THR A O 1
ATOM 1613 N N . VAL A 1 206 ? -2.556 -21.132 19.327 1.00 63.41 206 VAL A N 1
ATOM 1614 C CA . VAL A 1 206 ? -1.636 -20.319 20.132 1.00 63.41 206 VAL A CA 1
ATOM 1615 C C . VAL A 1 206 ? -1.224 -19.099 19.311 1.00 63.41 206 VAL A C 1
ATOM 1617 O O . VAL A 1 206 ? -0.638 -19.224 18.236 1.00 63.41 206 VAL A O 1
ATOM 1620 N N . VAL A 1 207 ? -1.552 -17.906 19.798 1.00 71.81 207 VAL A N 1
ATOM 1621 C CA . VAL A 1 207 ? -1.252 -16.630 19.147 1.00 71.81 207 VAL A CA 1
ATOM 1622 C C . VAL A 1 207 ? -0.428 -15.780 20.097 1.00 71.81 207 VAL A C 1
ATOM 1624 O O . VAL A 1 207 ? -0.753 -15.636 21.272 1.00 71.81 207 VAL A O 1
ATOM 1627 N N . LYS A 1 208 ? 0.651 -15.187 19.593 1.00 80.31 208 LYS A N 1
ATOM 1628 C CA . LYS A 1 208 ? 1.461 -14.254 20.374 1.00 80.31 208 LYS A CA 1
ATOM 1629 C C . LYS A 1 208 ? 0.656 -12.987 20.676 1.00 80.31 208 LYS A C 1
ATOM 1631 O O . LYS A 1 208 ? 0.026 -12.413 19.784 1.00 80.31 208 LYS A O 1
ATOM 1636 N N . VAL A 1 209 ? 0.667 -12.562 21.931 1.00 82.88 209 VAL A N 1
ATOM 1637 C CA . VAL A 1 209 ? 0.007 -11.357 22.440 1.00 82.88 209 VAL A CA 1
ATOM 1638 C C . VAL A 1 209 ? 1.090 -10.368 22.840 1.00 82.88 209 VAL A C 1
ATOM 1640 O O . VAL A 1 209 ? 2.070 -10.741 23.473 1.00 82.88 209 VAL A O 1
ATOM 1643 N N . HIS A 1 210 ? 0.918 -9.105 22.478 1.00 82.38 210 HIS A N 1
ATOM 1644 C CA . HIS A 1 210 ? 1.834 -8.032 22.821 1.00 82.38 210 HIS A CA 1
ATOM 1645 C C . HIS A 1 210 ? 1.106 -6.972 23.648 1.00 82.38 210 HIS A C 1
ATOM 1647 O O . HIS A 1 210 ? 0.044 -6.481 23.245 1.00 82.38 210 HIS A O 1
ATOM 1653 N N . ARG A 1 211 ? 1.670 -6.631 24.811 1.00 83.38 211 ARG A N 1
ATOM 1654 C CA . ARG A 1 211 ? 1.174 -5.557 25.682 1.00 83.38 211 ARG A CA 1
ATOM 1655 C C . ARG A 1 211 ? 1.956 -4.273 25.442 1.00 83.38 211 ARG A C 1
ATOM 1657 O O . ARG A 1 211 ? 3.177 -4.264 25.553 1.00 83.38 211 ARG A O 1
ATOM 1664 N N . LEU A 1 212 ? 1.234 -3.204 25.119 1.00 84.00 212 LEU A N 1
ATOM 1665 C CA . LEU A 1 212 ? 1.794 -1.868 24.913 1.00 84.00 212 LEU A CA 1
ATOM 1666 C C . LEU A 1 212 ? 2.133 -1.185 26.250 1.00 84.00 212 LEU A C 1
ATOM 1668 O O . LEU A 1 212 ? 1.628 -1.583 27.298 1.00 84.00 212 LEU A O 1
ATOM 1672 N N . THR A 1 213 ? 2.908 -0.097 26.202 1.00 82.88 213 THR A N 1
ATOM 1673 C CA . THR A 1 213 ? 3.214 0.774 27.361 1.00 82.88 213 THR A CA 1
ATOM 1674 C C . THR A 1 213 ? 1.956 1.307 28.043 1.00 82.88 213 THR A C 1
ATOM 1676 O O . THR A 1 213 ? 1.879 1.342 29.265 1.00 82.88 213 THR A O 1
ATOM 1679 N N . CYS A 1 214 ? 0.929 1.615 27.248 1.00 82.88 214 CYS A N 1
ATOM 1680 C CA . CYS A 1 214 ? -0.389 2.042 27.715 1.00 82.88 214 CYS A CA 1
ATOM 1681 C C . CYS A 1 214 ? -1.211 0.945 28.428 1.00 82.88 214 CYS A C 1
ATOM 1683 O O . CYS A 1 214 ? -2.375 1.167 28.756 1.00 82.88 214 CYS A O 1
ATOM 1685 N N . GLY A 1 215 ? -0.672 -0.270 28.587 1.00 79.12 215 GLY A N 1
ATOM 1686 C CA . GLY A 1 215 ? -1.325 -1.403 29.252 1.00 79.12 215 GLY A CA 1
ATOM 1687 C C . GLY A 1 215 ? -2.306 -2.208 28.388 1.00 79.12 215 GLY A C 1
ATOM 1688 O O . GLY A 1 215 ? -2.722 -3.294 28.792 1.00 79.12 215 GLY A O 1
ATOM 1689 N N . HIS A 1 216 ? -2.655 -1.737 27.186 1.00 83.75 216 HIS A N 1
ATOM 1690 C CA . HIS A 1 216 ? -3.549 -2.460 26.275 1.00 83.75 216 HIS A CA 1
ATOM 1691 C C . HIS A 1 216 ? -2.851 -3.657 25.606 1.00 83.75 216 HIS A C 1
ATOM 1693 O O . HIS A 1 216 ? -1.736 -3.535 25.090 1.00 83.75 216 HIS A O 1
ATOM 1699 N N . ALA A 1 217 ? -3.532 -4.808 25.581 1.00 84.19 217 ALA A N 1
ATOM 1700 C CA . ALA A 1 217 ? -3.052 -6.053 24.984 1.00 84.19 217 ALA A CA 1
ATOM 1701 C C . ALA A 1 217 ? -3.677 -6.303 23.601 1.00 84.19 217 ALA A C 1
ATOM 1703 O O . ALA A 1 217 ? -4.886 -6.170 23.411 1.00 84.19 217 ALA A O 1
ATOM 1704 N N . PHE A 1 218 ? -2.859 -6.716 22.635 1.00 85.69 218 PHE A N 1
ATOM 1705 C CA . PHE A 1 218 ? -3.301 -7.041 21.277 1.00 85.69 218 PHE A CA 1
ATOM 1706 C C . PHE A 1 218 ? -2.622 -8.316 20.785 1.00 85.69 218 PHE A C 1
ATOM 1708 O O . PHE A 1 218 ? -1.506 -8.617 21.198 1.00 85.69 218 PHE A O 1
ATOM 1715 N N . HIS A 1 219 ? -3.230 -9.045 19.846 1.00 86.00 219 HIS A N 1
ATOM 1716 C CA . HIS A 1 219 ? -2.482 -10.077 19.119 1.00 86.00 219 HIS A CA 1
ATOM 1717 C C . HIS A 1 219 ? -1.373 -9.426 18.297 1.00 86.00 219 HIS A C 1
ATOM 1719 O O . HIS A 1 219 ? -1.613 -8.416 17.631 1.00 86.00 219 HIS A O 1
ATOM 1725 N N . GLU A 1 220 ? -0.190 -10.036 18.288 1.00 82.94 220 GLU A N 1
ATOM 1726 C CA . GLU A 1 220 ? 0.997 -9.536 17.587 1.00 82.94 220 GLU A CA 1
ATOM 1727 C C . GLU A 1 220 ? 0.695 -9.248 16.112 1.00 82.94 220 GLU A C 1
ATOM 1729 O O . GLU A 1 220 ? 1.029 -8.185 15.600 1.00 82.94 220 GLU A O 1
ATOM 1734 N N . GLN A 1 221 ? -0.037 -10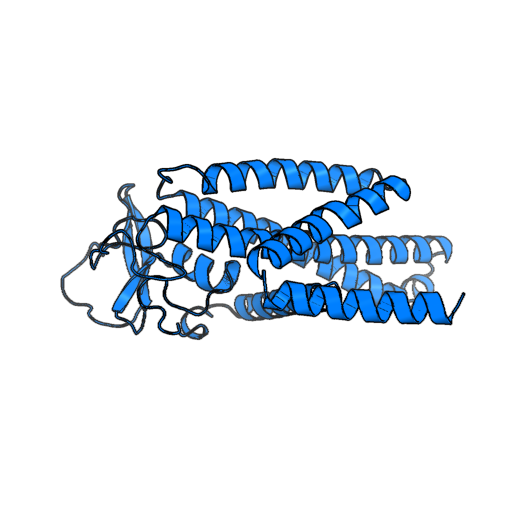.144 15.443 1.00 83.06 221 GLN A N 1
ATOM 1735 C CA . GLN A 1 221 ? -0.434 -9.968 14.042 1.00 83.06 221 GLN A CA 1
ATOM 1736 C C . GLN A 1 221 ? -1.356 -8.759 13.833 1.00 83.06 221 GLN A C 1
ATOM 1738 O O . GLN A 1 221 ? -1.239 -8.060 12.828 1.00 83.06 221 GLN A O 1
ATOM 1743 N N . CYS A 1 222 ? -2.262 -8.496 14.776 1.00 86.62 222 CYS A N 1
ATOM 1744 C CA . CYS A 1 222 ? -3.200 -7.383 14.678 1.00 86.62 222 CYS A CA 1
ATOM 1745 C C . CYS A 1 222 ? -2.494 -6.048 14.903 1.00 86.62 222 CYS A C 1
ATOM 1747 O O . CYS A 1 222 ? -2.660 -5.132 14.100 1.00 86.62 222 CYS A O 1
ATOM 1749 N N . ILE A 1 223 ? -1.691 -5.942 15.967 1.00 86.62 223 ILE A N 1
ATOM 1750 C CA . ILE A 1 223 ? -0.980 -4.699 16.281 1.00 86.62 223 ILE A CA 1
ATOM 1751 C C . ILE A 1 223 ? 0.119 -4.408 15.263 1.00 86.62 223 ILE A C 1
ATOM 1753 O O . ILE A 1 223 ? 0.237 -3.270 14.829 1.00 86.62 223 ILE A O 1
ATOM 1757 N N . ARG A 1 224 ? 0.851 -5.425 14.790 1.00 85.06 224 ARG A N 1
ATOM 1758 C CA . ARG A 1 224 ? 1.842 -5.268 13.717 1.00 85.06 224 ARG A CA 1
ATOM 1759 C C . ARG A 1 224 ? 1.182 -4.856 12.404 1.00 85.06 224 ARG A C 1
ATOM 1761 O O . ARG A 1 224 ? 1.699 -3.992 11.702 1.00 85.06 224 ARG A O 1
ATOM 1768 N N . GLY A 1 225 ? 0.025 -5.438 12.083 1.00 85.38 225 GLY A N 1
ATOM 1769 C CA . GLY A 1 225 ? -0.770 -5.024 10.931 1.00 85.38 225 GLY A CA 1
ATOM 1770 C C . GLY A 1 225 ? -1.213 -3.566 11.035 1.00 85.38 225 GLY A C 1
ATOM 1771 O O . GLY A 1 225 ? -1.038 -2.803 10.093 1.00 85.38 225 GLY A O 1
ATOM 1772 N N . TRP A 1 226 ? -1.690 -3.145 12.202 1.00 87.56 226 TRP A N 1
ATOM 1773 C CA . TRP A 1 226 ? -2.087 -1.762 12.463 1.00 87.56 226 TRP A CA 1
ATOM 1774 C C . TRP A 1 226 ? -0.919 -0.770 12.347 1.00 87.56 226 TRP A C 1
ATOM 1776 O O . TRP A 1 226 ? -1.027 0.240 11.647 1.00 87.56 226 TRP A O 1
ATOM 1786 N N . THR A 1 227 ? 0.217 -1.070 12.980 1.00 86.25 227 THR A N 1
ATOM 1787 C CA . THR A 1 227 ? 1.353 -0.143 13.060 1.00 86.25 227 THR A CA 1
ATOM 1788 C C . THR A 1 227 ? 2.181 -0.099 11.783 1.00 86.25 227 THR A C 1
ATOM 1790 O O . THR A 1 227 ? 2.463 0.983 11.268 1.00 86.25 227 THR A O 1
ATOM 1793 N N . ILE A 1 228 ? 2.541 -1.258 11.229 1.00 82.06 228 ILE A N 1
ATOM 1794 C CA . ILE A 1 228 ? 3.414 -1.346 10.053 1.00 82.06 228 ILE A CA 1
ATOM 1795 C C . ILE A 1 228 ? 2.594 -1.162 8.777 1.00 82.06 228 ILE A C 1
ATOM 1797 O O . ILE A 1 228 ? 2.867 -0.268 7.970 1.00 82.06 228 ILE A O 1
ATOM 1801 N N . ILE A 1 229 ? 1.557 -1.983 8.599 1.00 81.56 229 ILE A N 1
ATOM 1802 C CA . ILE A 1 229 ? 0.805 -2.061 7.339 1.00 81.56 229 ILE A CA 1
ATOM 1803 C C . ILE A 1 229 ? -0.240 -0.939 7.254 1.00 81.56 229 ILE A C 1
ATOM 1805 O O . ILE A 1 229 ? -0.380 -0.324 6.202 1.00 81.56 229 ILE A O 1
ATOM 1809 N N . GLY A 1 230 ? -0.918 -0.618 8.355 1.00 79.81 230 GLY A N 1
ATOM 1810 C CA . GLY A 1 230 ? -1.891 0.473 8.452 1.00 79.81 230 GLY A CA 1
ATOM 1811 C C . GLY A 1 230 ? -1.283 1.857 8.703 1.00 79.81 230 GLY A C 1
ATOM 1812 O O . GLY A 1 230 ? -2.018 2.837 8.696 1.00 79.81 230 GLY A O 1
ATOM 1813 N N . LYS A 1 231 ? 0.040 1.960 8.921 1.00 78.62 231 LYS A N 1
ATOM 1814 C CA . LYS A 1 231 ? 0.760 3.219 9.221 1.00 78.62 231 LYS A CA 1
ATOM 1815 C C . LYS A 1 231 ? 0.188 3.981 10.424 1.00 78.62 231 LYS A C 1
ATOM 1817 O O . LYS A 1 231 ? 0.146 5.211 10.433 1.00 78.62 231 LYS A O 1
ATOM 1822 N N . LYS A 1 232 ? -0.280 3.267 11.444 1.00 84.12 232 LYS A N 1
ATOM 1823 C CA . LYS A 1 232 ? -0.824 3.888 12.653 1.00 84.12 232 LYS A CA 1
ATOM 1824 C C . LYS A 1 232 ? 0.152 3.712 13.807 1.00 84.12 232 LYS A C 1
ATOM 1826 O O . LYS A 1 232 ? 0.243 2.643 14.396 1.00 84.12 232 LYS A O 1
ATOM 1831 N N . ASP A 1 233 ? 0.858 4.772 14.167 1.00 85.38 233 ASP A N 1
ATOM 1832 C CA . ASP A 1 233 ? 1.815 4.801 15.281 1.00 85.38 233 ASP A CA 1
ATOM 1833 C C . ASP A 1 233 ? 1.152 5.049 16.648 1.00 85.38 233 ASP A C 1
ATOM 1835 O O . ASP A 1 233 ? 1.826 5.357 17.629 1.00 85.38 233 ASP A O 1
ATOM 1839 N N . VAL A 1 234 ? -0.171 4.899 16.732 1.00 86.94 234 VAL A N 1
ATOM 1840 C CA . VAL A 1 234 ? -0.965 5.150 17.939 1.00 86.94 234 VAL A CA 1
ATOM 1841 C C . VAL A 1 234 ? -1.775 3.928 18.343 1.00 86.94 234 VAL A C 1
ATOM 1843 O O . VAL A 1 234 ? -2.258 3.166 17.500 1.00 86.94 234 VAL A O 1
ATOM 1846 N N . CYS A 1 235 ? -1.971 3.768 19.648 1.00 86.25 235 CYS A N 1
ATOM 1847 C CA . CYS A 1 235 ? -2.820 2.733 20.207 1.00 86.25 235 CYS A CA 1
ATOM 1848 C C . CYS A 1 235 ? -4.272 2.932 19.730 1.00 86.25 235 CYS A C 1
ATOM 1850 O O . CYS A 1 235 ? -4.820 4.026 19.906 1.00 86.25 235 CYS A O 1
ATOM 1852 N N . PRO A 1 236 ? -4.935 1.890 19.190 1.00 84.50 236 PRO A N 1
ATOM 1853 C CA . PRO A 1 236 ? -6.344 1.965 18.807 1.00 84.50 236 PRO A CA 1
ATOM 1854 C C . PRO A 1 236 ? -7.291 2.342 19.955 1.00 84.50 236 PRO A C 1
ATOM 1856 O O . PRO A 1 236 ? -8.402 2.775 19.699 1.00 84.50 236 PRO A O 1
ATOM 1859 N N . CYS A 1 237 ? -6.899 2.171 21.217 1.00 82.56 237 CYS A N 1
ATOM 1860 C CA . CYS A 1 237 ? -7.791 2.411 22.354 1.00 82.56 237 CYS A CA 1
ATOM 1861 C C . CYS A 1 237 ? -7.608 3.817 22.934 1.00 82.56 237 CYS A C 1
ATOM 1863 O O . CYS A 1 237 ? -8.534 4.622 22.932 1.00 82.56 237 CYS A O 1
ATOM 1865 N N . CYS A 1 238 ? -6.398 4.126 23.409 1.00 82.31 238 CYS A N 1
ATOM 1866 C CA . CYS A 1 238 ? -6.095 5.373 24.118 1.00 82.31 238 CYS A CA 1
ATOM 1867 C C . CYS A 1 238 ? -5.416 6.444 23.256 1.00 82.31 238 CYS A C 1
ATOM 1869 O O . CYS A 1 238 ? -5.199 7.550 23.737 1.00 82.31 238 CYS A O 1
ATOM 1871 N N . LYS A 1 239 ? -5.063 6.135 21.999 1.00 84.25 239 LYS A N 1
ATOM 1872 C CA . LYS A 1 239 ? -4.313 7.026 21.090 1.00 84.25 239 LYS A CA 1
ATOM 1873 C C . LYS A 1 239 ? -2.922 7.440 21.595 1.00 84.25 239 LYS A C 1
ATOM 1875 O O . LYS A 1 239 ? -2.310 8.337 21.022 1.00 84.25 239 LYS A O 1
ATOM 1880 N N . GLU A 1 240 ? -2.398 6.765 22.616 1.00 86.12 240 GLU A N 1
ATOM 1881 C CA . GLU A 1 240 ? -1.006 6.911 23.043 1.00 86.12 240 GLU A CA 1
ATOM 1882 C C . GLU A 1 240 ? -0.066 6.387 21.953 1.00 86.12 240 GLU A C 1
ATOM 1884 O O . GLU A 1 240 ? -0.379 5.400 21.278 1.00 86.12 240 GLU A O 1
ATOM 1889 N N . LYS A 1 241 ? 1.076 7.053 21.763 1.00 85.62 241 LYS A N 1
ATOM 1890 C CA . LYS A 1 241 ? 2.071 6.626 20.779 1.00 85.62 241 LYS A CA 1
ATOM 1891 C C . LYS A 1 241 ? 2.651 5.270 21.157 1.00 85.62 241 LYS A C 1
ATOM 1893 O O . LYS A 1 241 ? 2.994 5.019 22.306 1.00 85.62 241 LYS A O 1
ATOM 1898 N N . VAL A 1 242 ? 2.773 4.412 20.158 1.00 84.69 242 VAL A N 1
ATOM 1899 C CA . VAL A 1 242 ? 3.316 3.066 20.297 1.00 84.69 242 VAL A CA 1
ATOM 1900 C C . VAL A 1 242 ? 4.795 3.081 19.942 1.00 84.69 242 VAL A C 1
ATOM 1902 O O . VAL A 1 242 ? 5.172 3.616 18.899 1.00 84.69 242 VAL A O 1
ATOM 1905 N N . ASP A 1 243 ? 5.639 2.463 20.772 1.00 79.50 243 ASP A N 1
ATOM 1906 C CA . ASP A 1 243 ? 7.049 2.296 20.426 1.00 79.50 243 ASP A CA 1
ATOM 1907 C C . ASP A 1 243 ? 7.210 1.270 19.293 1.00 79.50 243 ASP A C 1
ATOM 1909 O O . ASP A 1 243 ? 7.120 0.056 19.480 1.00 79.50 243 ASP A O 1
ATOM 1913 N N . LEU A 1 244 ? 7.451 1.778 18.084 1.00 74.25 244 LEU A N 1
ATOM 1914 C CA . LEU A 1 244 ? 7.640 0.973 16.879 1.00 74.25 244 LEU A CA 1
ATOM 1915 C C . LEU A 1 244 ? 8.924 0.134 16.923 1.00 74.25 244 LEU A C 1
ATOM 1917 O O . LEU A 1 244 ? 9.031 -0.841 16.179 1.00 74.25 244 LEU A O 1
ATOM 1921 N N . LYS A 1 245 ? 9.904 0.490 17.768 1.00 71.62 245 LYS A N 1
ATOM 1922 C CA . LYS A 1 245 ? 11.167 -0.255 17.878 1.00 71.62 245 LYS A CA 1
ATOM 1923 C C . LYS A 1 245 ? 10.953 -1.641 18.477 1.00 71.62 245 LYS A C 1
ATOM 1925 O O . LYS A 1 245 ? 11.604 -2.580 18.034 1.00 71.62 245 LYS A O 1
ATOM 1930 N N . ALA A 1 246 ? 9.989 -1.786 19.386 1.00 68.19 246 ALA A N 1
ATOM 1931 C CA . ALA A 1 246 ? 9.642 -3.066 20.003 1.00 68.19 246 ALA A CA 1
ATOM 1932 C C . ALA A 1 246 ? 9.142 -4.120 18.992 1.00 68.19 246 ALA A C 1
ATOM 1934 O O . ALA A 1 246 ? 9.218 -5.316 19.260 1.00 68.19 246 ALA A O 1
ATOM 1935 N N . PHE A 1 247 ? 8.663 -3.694 17.815 1.00 67.81 247 PHE A N 1
ATOM 1936 C CA . PHE A 1 247 ? 8.170 -4.588 16.760 1.00 67.81 247 PHE A CA 1
ATOM 1937 C C . PHE A 1 247 ? 9.223 -4.932 15.698 1.00 67.81 247 PHE A C 1
ATOM 1939 O O . PHE A 1 247 ? 8.973 -5.805 14.866 1.00 67.81 247 PHE A O 1
ATOM 1946 N N . LYS A 1 248 ? 10.394 -4.277 15.715 1.00 64.50 248 LYS A N 1
ATOM 1947 C CA . LYS A 1 248 ? 11.504 -4.543 14.789 1.00 64.50 248 LYS A CA 1
ATOM 1948 C C . LYS A 1 248 ? 12.305 -5.738 15.289 1.00 64.50 248 LYS A C 1
ATOM 1950 O O . LYS A 1 248 ? 13.334 -5.580 15.934 1.00 64.50 248 LYS A O 1
ATOM 1955 N N . THR A 1 249 ? 11.812 -6.938 15.015 1.00 63.25 249 THR A N 1
ATOM 1956 C CA . THR A 1 249 ? 12.532 -8.173 15.362 1.00 63.25 249 THR A CA 1
ATOM 1957 C C . THR A 1 249 ? 13.480 -8.607 14.252 1.00 63.25 249 THR A C 1
ATOM 1959 O O . THR A 1 249 ? 14.489 -9.238 14.551 1.00 63.25 249 THR A O 1
ATOM 1962 N N . ASN A 1 250 ? 13.214 -8.229 12.993 1.00 68.88 250 ASN A N 1
ATOM 1963 C CA . ASN A 1 250 ? 14.065 -8.581 11.859 1.00 68.88 250 ASN A CA 1
ATOM 1964 C C . ASN A 1 250 ? 14.604 -7.349 11.105 1.00 68.88 250 ASN A C 1
ATOM 1966 O O . ASN A 1 250 ? 13.865 -6.386 10.891 1.00 68.88 250 ASN A O 1
ATOM 1970 N N . PRO A 1 251 ? 15.852 -7.391 10.591 1.00 59.03 251 PRO A N 1
ATOM 1971 C CA . PRO A 1 251 ? 16.404 -6.346 9.717 1.00 59.03 251 PRO A CA 1
ATOM 1972 C C . PRO A 1 251 ? 15.520 -6.054 8.495 1.00 59.03 251 PRO A C 1
ATOM 1974 O O . PRO A 1 251 ? 15.390 -4.906 8.064 1.00 59.03 251 PRO A O 1
ATOM 1977 N N . TRP A 1 252 ? 14.837 -7.088 7.998 1.00 62.56 252 TRP A N 1
ATOM 1978 C CA . TRP A 1 252 ? 13.862 -7.005 6.915 1.00 62.56 252 TRP A CA 1
ATOM 1979 C C . TRP A 1 252 ? 12.713 -6.030 7.219 1.00 62.56 252 TRP A C 1
ATOM 1981 O O . TRP A 1 252 ? 12.290 -5.316 6.315 1.00 62.56 252 TRP A O 1
ATOM 1991 N N . ASP A 1 253 ? 12.284 -5.875 8.477 1.00 66.75 253 ASP A N 1
ATOM 1992 C CA . ASP A 1 253 ? 11.245 -4.898 8.850 1.00 66.75 253 ASP A CA 1
ATOM 1993 C C . ASP A 1 253 ? 11.696 -3.450 8.580 1.00 66.75 253 ASP A C 1
ATOM 1995 O O . ASP A 1 253 ? 10.891 -2.583 8.234 1.00 66.75 253 ASP A O 1
ATOM 1999 N N . THR A 1 254 ? 13.003 -3.180 8.681 1.00 69.94 254 THR A N 1
ATOM 2000 C CA . THR A 1 254 ? 13.573 -1.854 8.396 1.00 69.94 254 THR A CA 1
ATOM 2001 C C . THR A 1 254 ? 13.586 -1.573 6.898 1.00 69.94 254 THR A C 1
ATOM 2003 O O . THR A 1 254 ? 13.177 -0.491 6.475 1.00 69.94 254 THR A O 1
ATOM 2006 N N . THR A 1 255 ? 13.978 -2.561 6.086 1.00 73.69 255 THR A N 1
ATOM 2007 C CA . THR A 1 255 ? 13.900 -2.447 4.619 1.00 73.69 255 THR A CA 1
ATOM 2008 C C . THR A 1 255 ? 12.460 -2.259 4.158 1.00 73.69 255 THR A C 1
ATOM 2010 O O . THR A 1 255 ? 12.189 -1.435 3.281 1.00 73.69 255 THR A O 1
ATOM 2013 N N . GLN A 1 256 ? 11.518 -2.931 4.831 1.00 72.06 256 GLN A N 1
ATOM 2014 C CA . GLN A 1 256 ? 10.114 -2.788 4.512 1.00 72.06 256 GLN A CA 1
ATOM 2015 C C . GLN A 1 256 ? 9.615 -1.364 4.781 1.00 72.06 256 GLN A C 1
ATOM 2017 O O . GLN A 1 256 ? 8.930 -0.760 3.952 1.00 72.06 256 GLN A O 1
ATOM 2022 N N . GLN A 1 257 ? 10.015 -0.794 5.918 1.00 73.75 257 GLN A N 1
ATOM 2023 C CA . GLN A 1 257 ? 9.669 0.570 6.302 1.00 73.75 257 GLN A CA 1
ATOM 2024 C C . GLN A 1 257 ? 10.245 1.623 5.339 1.00 73.75 257 GLN A C 1
ATOM 2026 O O . GLN A 1 257 ? 9.555 2.590 5.022 1.00 73.75 257 GLN A O 1
ATOM 2031 N N . MET A 1 258 ? 11.465 1.431 4.825 1.00 77.06 258 MET A N 1
ATOM 2032 C CA . MET A 1 258 ? 12.063 2.336 3.831 1.00 77.06 258 MET A CA 1
ATOM 2033 C C . MET A 1 258 ? 11.278 2.351 2.518 1.00 77.06 258 MET A C 1
ATOM 2035 O O . MET A 1 258 ? 10.965 3.425 2.007 1.00 77.06 258 MET A O 1
ATOM 2039 N N . TYR A 1 259 ? 10.905 1.181 1.993 1.00 79.62 259 TYR A N 1
ATOM 2040 C CA . TYR A 1 259 ? 10.099 1.115 0.773 1.00 79.62 259 TYR A CA 1
ATOM 2041 C C . TYR A 1 259 ? 8.689 1.683 0.991 1.00 79.62 259 TYR A C 1
ATOM 2043 O O . TYR A 1 259 ? 8.186 2.406 0.139 1.00 79.62 259 TYR A O 1
ATOM 2051 N N . LEU A 1 260 ? 8.073 1.464 2.159 1.00 76.69 260 LEU A N 1
ATOM 2052 C CA . LEU A 1 260 ? 6.802 2.118 2.500 1.00 76.69 260 LEU A CA 1
ATOM 2053 C C . LEU A 1 260 ? 6.924 3.650 2.514 1.00 76.69 260 LEU A C 1
ATOM 2055 O O . LEU A 1 260 ? 6.047 4.331 1.988 1.00 76.69 260 LEU A O 1
ATOM 2059 N N . ASN A 1 261 ? 8.019 4.192 3.052 1.00 82.94 261 ASN A N 1
ATOM 2060 C CA . ASN A 1 261 ? 8.282 5.632 3.019 1.00 82.94 261 ASN A CA 1
ATOM 2061 C C . ASN A 1 261 ? 8.507 6.146 1.588 1.00 82.94 261 ASN A C 1
ATOM 2063 O O . ASN A 1 261 ? 8.044 7.235 1.260 1.00 82.94 261 ASN A O 1
ATOM 2067 N N . LEU A 1 262 ? 9.174 5.367 0.727 1.00 82.38 262 LEU A N 1
ATOM 2068 C CA . LEU A 1 262 ? 9.326 5.687 -0.696 1.00 82.38 262 LEU A CA 1
ATOM 2069 C C . LEU A 1 262 ? 7.963 5.761 -1.400 1.00 82.38 262 LEU A C 1
ATOM 2071 O O . LEU A 1 262 ? 7.709 6.711 -2.134 1.00 82.38 262 LEU A O 1
ATOM 2075 N N . LEU A 1 263 ? 7.073 4.795 -1.154 1.00 80.81 263 LEU A N 1
ATOM 2076 C CA . LEU A 1 263 ? 5.711 4.804 -1.699 1.00 80.81 263 LEU A CA 1
ATOM 2077 C C . LEU A 1 263 ? 4.912 6.024 -1.218 1.00 80.81 263 LEU A C 1
ATOM 2079 O O . LEU A 1 263 ? 4.219 6.659 -2.011 1.00 80.81 263 LEU A O 1
ATOM 2083 N N . ASP A 1 264 ? 5.046 6.385 0.058 1.00 78.94 264 ASP A N 1
ATOM 2084 C CA . ASP A 1 264 ? 4.397 7.571 0.621 1.00 78.94 264 ASP A CA 1
ATOM 2085 C C . ASP A 1 264 ? 4.945 8.873 0.004 1.00 78.94 264 ASP A C 1
ATOM 2087 O O . ASP A 1 264 ? 4.177 9.796 -0.278 1.00 78.94 264 ASP A O 1
ATOM 2091 N N . ALA A 1 265 ? 6.255 8.944 -0.254 1.00 80.62 265 ALA A N 1
ATOM 2092 C CA . ALA A 1 265 ? 6.882 10.073 -0.939 1.00 80.62 265 ALA A CA 1
ATOM 2093 C C . ALA A 1 265 ? 6.419 10.181 -2.399 1.00 80.62 265 ALA A C 1
ATOM 2095 O O . ALA A 1 265 ? 6.062 11.267 -2.851 1.00 80.62 265 ALA A O 1
ATOM 2096 N N . LEU A 1 266 ? 6.351 9.057 -3.120 1.00 77.94 266 LEU A N 1
ATOM 2097 C CA . LEU A 1 266 ? 5.809 9.004 -4.481 1.00 77.94 266 LEU A CA 1
ATOM 2098 C C . LEU A 1 266 ? 4.363 9.491 -4.522 1.00 77.94 266 LEU A C 1
ATOM 2100 O O . LEU A 1 266 ? 4.020 10.317 -5.363 1.00 77.94 266 LEU A O 1
ATOM 2104 N N . ARG A 1 267 ? 3.528 9.046 -3.578 1.00 77.62 267 ARG A N 1
ATOM 2105 C CA . ARG A 1 267 ? 2.148 9.525 -3.470 1.00 77.62 267 ARG A CA 1
ATOM 2106 C C . ARG A 1 267 ? 2.088 11.036 -3.259 1.00 77.62 267 ARG A C 1
ATOM 2108 O O . ARG A 1 267 ? 1.262 11.687 -3.885 1.00 77.62 267 ARG A O 1
ATOM 2115 N N . TYR A 1 268 ? 2.941 11.584 -2.396 1.00 76.56 268 TYR A N 1
ATOM 2116 C CA . TYR A 1 268 ? 2.995 13.026 -2.150 1.00 76.56 268 TYR A CA 1
ATOM 2117 C C . TYR A 1 268 ? 3.466 13.827 -3.373 1.00 76.56 268 TYR A C 1
ATOM 2119 O O . TYR A 1 268 ? 3.056 14.964 -3.535 1.00 76.56 268 TYR A O 1
ATOM 2127 N N . MET A 1 269 ? 4.309 13.259 -4.239 1.00 71.38 269 MET A N 1
ATOM 2128 C CA . MET A 1 269 ? 4.725 13.929 -5.479 1.00 71.38 269 MET A CA 1
ATOM 2129 C C . MET A 1 269 ? 3.650 13.889 -6.572 1.00 71.38 269 MET A C 1
ATOM 2131 O O . MET A 1 269 ? 3.608 14.776 -7.418 1.00 71.38 269 MET A O 1
ATOM 2135 N N . VAL A 1 270 ? 2.805 12.855 -6.578 1.00 68.38 270 VAL A N 1
ATOM 2136 C CA . VAL A 1 270 ? 1.717 12.694 -7.559 1.00 68.38 270 VAL A CA 1
ATOM 2137 C C . VAL A 1 270 ? 0.493 13.558 -7.220 1.00 68.38 270 VAL A C 1
ATOM 2139 O O . VAL A 1 270 ? -0.298 13.865 -8.111 1.00 68.38 270 VAL A O 1
ATOM 2142 N N . VAL A 1 271 ? 0.317 13.921 -5.946 1.00 61.59 271 VAL A N 1
ATOM 2143 C CA . VAL A 1 271 ? -0.870 14.596 -5.388 1.00 61.59 271 VAL A CA 1
ATOM 2144 C C . VAL A 1 271 ? -0.568 16.037 -5.000 1.00 61.59 271 VAL A C 1
ATOM 2146 O O . VAL A 1 271 ? -1.400 16.906 -5.343 1.00 61.59 271 VAL A O 1
#

Organism: NCBI:txid64517

pLDDT: mean 81.56, std 11.31, range [35.69, 95.06]

Sequence (271 aa):
MALILISSLLFSQIAISLWKKYHPRSYNLTTLLGLWLVPPVLGYRAGNYRYVTVWVLFSIANSFVVKKAMENPMKSGTPGVVYRWYTWVYNISYAVGIVGYVIMIVTFFHVPILAGMARETEENIFTGAITLLFYGLYFGTLGRDFVDRLSDRMATTMGYYSRTGFPAKHLRSNQCAICGEVTDTSGGAESRQIGIGTGTTPKGTVVKVHRLTCGHAFHEQCIRGWTIIGKKDVCPCCKEKVDLKAFKTNPWDTTQQMYLNLLDALRYMVV

InterPro domains:
  IPR001841 Zinc finger, RING-type [PF13639] (208-239)
  IPR001841 Zinc finger, RING-type [PS50089] (176-239)
  IPR001841 Zinc finger, RING-type [SM00184] (176-238)
  IPR013083 Zinc finger, RING/FYVE/PHD-type [G3DSA:3.30.40.10] (158-249)
  IPR040176 RING finger protein RNF121/RNF175 [PTHR13407] (1-271)

Secondary structure (DSSP, 8-state):
-HHHHHHHHHHHHHHHHHHHHH-HHHHHHHHHHHHHHHHHHHHHHTT-HHHHHHHHHHHHHHHHHHHHHH-SSPPTTHHHHHHHHHHHHHHHHHHHHHHHHHHHHHHHTTHHHHTT--HHHHHHHHHHHHHHHHHHHHHHHHHHHHHHHHHHHHHHHHTS--SSS--SSPPPTTB-TTT--B---SS-S---SSEEEEEE-TTS-EEEEEE-TTS-EEEHHHHHIIIIIS---B-TTT-PBP-GGGG--SHHHHHHHHHHHHHHHHHHHH-

Radius of gyration: 22.48 Å; chains: 1; bounding box: 51×57×67 Å